Protein AF-0000000067516123 (afdb_homodimer)

Radius of gyration: 21.23 Å; Cα contacts (8 Å, |Δi|>4): 368; chains: 2; bounding box: 47×66×48 Å

Solvent-accessible surface area (backbone atoms only — not comparable to full-atom values): 16262 Å² total; per-residue (Å²): 111,65,64,47,53,37,49,39,52,27,50,53,18,46,21,36,33,50,14,21,41,48,31,42,53,52,51,41,52,55,30,56,70,65,61,41,32,65,41,29,20,54,44,28,46,47,36,48,50,45,42,60,70,44,25,47,54,19,50,52,47,28,52,53,31,50,51,52,46,38,63,69,65,67,49,66,69,77,38,66,42,54,44,49,44,49,50,53,46,50,53,36,53,57,52,46,54,61,44,53,54,44,40,50,49,49,20,51,51,22,43,49,19,48,76,69,72,46,69,80,51,69,67,51,52,53,53,46,50,53,43,51,51,52,47,52,54,38,52,53,48,51,56,51,43,51,45,31,67,61,60,65,46,50,87,69,76,65,81,66,129,111,66,64,48,53,37,49,39,52,27,52,54,18,47,20,36,32,51,15,21,40,48,30,43,53,52,50,42,51,54,30,56,70,65,62,40,32,65,42,28,20,52,46,30,48,48,37,48,50,44,42,60,71,44,26,47,52,20,50,52,47,29,53,54,30,49,50,52,46,39,63,69,66,68,49,66,68,76,39,67,43,54,44,50,44,50,51,53,46,51,52,35,54,57,53,46,54,60,44,53,55,44,40,49,48,50,20,50,53,21,43,50,19,48,76,68,71,44,70,81,51,69,67,52,50,53,51,46,50,53,42,50,52,52,46,52,53,37,53,51,48,50,55,50,44,51,46,30,67,63,61,64,46,50,88,70,75,65,79,65,129

pLDDT: mean 88.59, std 12.85, range [34.84, 97.25]

Organism: Pseudomonas syringae pv. tomato (strain ATCC BAA-871 / DC3000) (NCBI:txid223283)

Secondary structure (DSSP, 8-state):
-HHHHHHHHHHHHHIIIIIIHHHHHHHHHHHHHH--HHHHHHHHHHHHHHIIIIIHHHHHHHHHHHHHHHHHHT--TT-HHHHHHHHHHHHHHHHHHHHHHHHHHHHHHHHHHHHHT----HHHHHHHHHHHHHHHHHHHHHHHHHHHHHH---S-GGG--/-HHHHHHHHHHHHHIIIIIIHHHHHHHHHHHHHH--HHHHHHHHHHHHHHIIIIIHHHHHHHHHHHHHHHHHHT--TT-HHHHHHHHHHHHHHHHHHHHHHHHHHHHHHHHHHHHHT----HHHHHHHHHHHHHHHHHHHHHHHHHHHHHH---S-GGG--

InterPro domains:
  IPR018729 Protein of unknown function DUF2269, transmembrane [PF10027] (5-153)

Sequence (322 aa):
MLYLYLKYLHVIAAIFLFGFGMGSYLYLIAASRSGNPVVIAHVARMVVRFDTWITTPAGFVQVITGYAMVRLSGMALLTDWIISSLIIFACVGALWLPVLILQKRLERLADHAVATGTLIDDQFQSVYRLWFWLGVIGFSGMFLIVLMMVTKMTPMPFLQPMLYLYLKYLHVIAAIFLFGFGMGSYLYLIAASRSGNPVVIAHVARMVVRFDTWITTPAGFVQVITGYAMVRLSGMALLTDWIISSLIIFACVGALWLPVLILQKRLERLADHAVATGTLIDDQFQSVYRLWFWLGVIGFSGMFLIVLMMVTKMTPMPFLQP

Structure (mmCIF, N/CA/C/O backbone):
data_AF-0000000067516123-model_v1
#
loop_
_entity.id
_entity.type
_entity.pdbx_description
1 polymer 'DUF2269 domain-containing protein'
#
loop_
_atom_site.group_PDB
_atom_site.id
_atom_site.type_symbol
_atom_site.label_atom_id
_atom_site.label_alt_id
_atom_site.label_comp_id
_atom_site.label_asym_id
_atom_site.label_entity_id
_atom_site.label_seq_id
_atom_site.pdbx_PDB_ins_code
_atom_site.Cartn_x
_atom_site.Cartn_y
_atom_site.Cartn_z
_atom_site.occupancy
_atom_site.B_iso_or_equiv
_atom_site.auth_seq_id
_atom_site.auth_comp_id
_atom_site.auth_asym_id
_atom_site.auth_atom_id
_atom_site.pdbx_PDB_model_num
ATOM 1 N N . MET A 1 1 ? -11.977 26.406 1.396 1 79.88 1 MET A N 1
ATOM 2 C CA . MET A 1 1 ? -12.531 25.062 1.235 1 79.88 1 MET A CA 1
ATOM 3 C C . MET A 1 1 ? -11.758 24.281 0.183 1 79.88 1 MET A C 1
ATOM 5 O O . MET A 1 1 ? -11.438 23.109 0.388 1 79.88 1 MET A O 1
ATOM 9 N N . LEU A 1 2 ? -11.359 24.938 -0.805 1 86.5 2 LEU A N 1
ATOM 10 C CA . LEU A 1 2 ? -10.625 24.297 -1.888 1 86.5 2 LEU A CA 1
ATOM 11 C C . LEU A 1 2 ? -9.289 23.75 -1.392 1 86.5 2 LEU A C 1
ATOM 13 O O . LEU A 1 2 ? -8.883 22.641 -1.761 1 86.5 2 LEU A O 1
ATOM 17 N N . TYR A 1 3 ? -8.672 24.469 -0.582 1 89.06 3 TYR A N 1
ATOM 18 C CA . TYR A 1 3 ? -7.379 24.047 -0.037 1 89.06 3 TYR A CA 1
ATOM 19 C C . TYR A 1 3 ? -7.504 22.719 0.711 1 89.06 3 TYR A C 1
ATOM 21 O O . TYR A 1 3 ? -6.652 21.844 0.574 1 89.06 3 TYR A O 1
ATOM 29 N N . LEU A 1 4 ? -8.531 22.578 1.367 1 89.75 4 LEU A N 1
ATOM 30 C CA . LEU A 1 4 ? -8.727 21.375 2.172 1 89.75 4 LEU A CA 1
ATOM 31 C C . LEU A 1 4 ? -8.977 20.156 1.286 1 89.75 4 LEU A C 1
ATOM 33 O O . LEU A 1 4 ? -8.508 19.062 1.584 1 89.75 4 LEU A O 1
ATOM 37 N N . TYR A 1 5 ? -9.703 20.375 0.258 1 92.56 5 TYR A N 1
ATOM 38 C CA . TYR A 1 5 ? -9.953 19.281 -0.671 1 92.56 5 TYR A CA 1
ATOM 39 C C . TYR A 1 5 ? -8.68 18.891 -1.401 1 92.56 5 TYR A C 1
ATOM 41 O O . TYR A 1 5 ? -8.445 17.703 -1.659 1 92.56 5 TYR A O 1
ATOM 49 N N . LEU A 1 6 ? -7.918 19.875 -1.686 1 93.06 6 LEU A N 1
ATOM 50 C CA . LEU A 1 6 ? -6.633 19.594 -2.314 1 93.06 6 LEU A CA 1
ATOM 51 C C . LEU A 1 6 ? -5.723 18.828 -1.361 1 93.06 6 LEU A C 1
ATOM 53 O O . LEU A 1 6 ? -5.035 17.891 -1.772 1 93.06 6 LEU A O 1
ATOM 57 N N . LYS A 1 7 ? -5.77 19.266 -0.186 1 92.75 7 LYS A N 1
ATOM 58 C CA . LYS A 1 7 ? -4.973 18.578 0.827 1 92.75 7 LYS A CA 1
ATOM 59 C C . LYS A 1 7 ? -5.426 17.125 0.996 1 92.75 7 LYS A C 1
ATOM 61 O O . LYS A 1 7 ? -4.598 16.219 1.129 1 92.75 7 LYS A O 1
ATOM 66 N N . TYR A 1 8 ? -6.691 16.953 0.974 1 94.5 8 TYR A N 1
ATOM 67 C CA . TYR A 1 8 ? -7.242 15.609 1.065 1 94.5 8 TYR A CA 1
ATOM 68 C C . TYR A 1 8 ? -6.754 14.734 -0.087 1 94.5 8 TYR A C 1
ATOM 70 O O . TYR A 1 8 ? -6.25 13.633 0.132 1 94.5 8 TYR A O 1
ATOM 78 N N . LEU A 1 9 ? -6.902 15.227 -1.242 1 95.94 9 LEU A N 1
ATOM 79 C CA . LEU A 1 9 ? -6.473 14.484 -2.422 1 95.94 9 LEU A CA 1
ATOM 80 C C . LEU A 1 9 ? -4.973 14.219 -2.385 1 95.94 9 LEU A C 1
ATOM 82 O O . LEU A 1 9 ? -4.512 13.148 -2.781 1 95.94 9 LEU A O 1
ATOM 86 N N . HIS A 1 10 ? -4.219 15.203 -1.963 1 94.19 10 HIS A N 1
ATOM 87 C CA . HIS A 1 10 ? -2.771 15.07 -1.847 1 94.19 10 HIS A CA 1
ATOM 88 C C . HIS A 1 10 ? -2.393 13.945 -0.89 1 94.19 10 HIS A C 1
ATOM 90 O O . HIS A 1 10 ? -1.53 13.125 -1.203 1 94.19 10 HIS A O 1
ATOM 96 N N . VAL A 1 11 ? -3.066 13.891 0.235 1 94.62 11 VAL A N 1
ATOM 97 C CA . VAL A 1 11 ? -2.783 12.867 1.241 1 94.62 11 VAL A CA 1
ATOM 98 C C . VAL A 1 11 ? -3.166 11.492 0.707 1 94.62 11 VAL A C 1
ATOM 100 O O . VAL A 1 11 ? -2.41 10.531 0.853 1 94.62 11 VAL A O 1
ATOM 103 N N . ILE A 1 12 ? -4.281 11.359 0.096 1 96.31 12 ILE A N 1
ATOM 104 C CA . ILE A 1 12 ? -4.723 10.102 -0.492 1 96.31 12 ILE A CA 1
ATOM 105 C C . ILE A 1 12 ? -3.713 9.641 -1.543 1 96.31 12 ILE A C 1
ATOM 107 O O . ILE A 1 12 ? -3.332 8.469 -1.577 1 96.31 12 ILE A O 1
ATOM 111 N N . ALA A 1 13 ? -3.305 10.586 -2.385 1 96.06 13 ALA A N 1
ATOM 112 C CA . ALA A 1 13 ? -2.324 10.266 -3.416 1 96.06 13 ALA A CA 1
ATOM 113 C C . ALA A 1 13 ? -1.021 9.766 -2.797 1 96.06 13 ALA A C 1
ATOM 115 O O . ALA A 1 13 ? -0.402 8.828 -3.312 1 96.06 13 ALA A O 1
ATOM 116 N N . ALA A 1 14 ? -0.612 10.391 -1.727 1 94.81 14 ALA A N 1
ATOM 117 C CA . ALA A 1 14 ? 0.611 9.977 -1.045 1 94.81 14 ALA A CA 1
ATOM 118 C C . ALA A 1 14 ? 0.472 8.562 -0.476 1 94.81 14 ALA A C 1
ATOM 120 O O . ALA A 1 14 ? 1.415 7.77 -0.525 1 94.81 14 ALA A O 1
ATOM 121 N N . ILE A 1 15 ? -0.652 8.242 0.041 1 95.56 15 ILE A N 1
ATOM 122 C CA . ILE A 1 15 ? -0.939 6.934 0.625 1 95.56 15 ILE A CA 1
ATOM 123 C C . ILE A 1 15 ? -0.85 5.855 -0.454 1 95.56 15 ILE A C 1
ATOM 125 O O . ILE A 1 15 ? -0.235 4.809 -0.243 1 95.56 15 ILE A O 1
ATOM 129 N N . PHE A 1 16 ? -1.371 6.16 -1.56 1 95.62 16 PHE A N 1
ATOM 130 C CA . PHE A 1 16 ? -1.364 5.176 -2.635 1 95.62 16 PHE A CA 1
ATOM 131 C C . PHE A 1 16 ? 0.008 5.102 -3.293 1 95.62 16 PHE A C 1
ATOM 133 O O . PHE A 1 16 ? 0.48 4.016 -3.637 1 95.62 16 PHE A O 1
ATOM 140 N N . LEU A 1 17 ? 0.606 6.262 -3.432 1 94.56 17 LEU A N 1
ATOM 141 C CA . LEU A 1 17 ? 1.931 6.293 -4.043 1 94.56 17 LEU A CA 1
ATOM 142 C C . LEU A 1 17 ? 2.941 5.535 -3.189 1 94.56 17 LEU A C 1
ATOM 144 O O . LEU A 1 17 ? 3.654 4.66 -3.689 1 94.56 17 LEU A O 1
ATOM 148 N N . PHE A 1 18 ? 2.957 5.777 -1.975 1 95.44 18 PHE A N 1
ATOM 149 C CA . PHE A 1 18 ? 3.959 5.219 -1.073 1 95.44 18 PHE A CA 1
ATOM 150 C C . PHE A 1 18 ? 3.51 3.867 -0.534 1 95.44 18 PHE A C 1
ATOM 152 O O . PHE A 1 18 ? 4.18 2.854 -0.751 1 95.44 18 PHE A O 1
ATOM 159 N N . GLY A 1 19 ? 2.379 3.771 0.089 1 94.31 19 GLY A N 1
ATOM 160 C CA . GLY A 1 19 ? 1.904 2.545 0.709 1 94.31 19 GLY A CA 1
ATOM 161 C C . GLY A 1 19 ? 1.601 1.448 -0.294 1 94.31 19 GLY A C 1
ATOM 162 O O . GLY A 1 19 ? 2.086 0.323 -0.158 1 94.31 19 GLY A O 1
ATOM 163 N N . PHE A 1 20 ? 0.738 1.808 -1.204 1 95.12 20 PHE A N 1
ATOM 164 C CA . PHE A 1 20 ? 0.408 0.834 -2.238 1 95.12 20 PHE A CA 1
ATOM 165 C C . PHE A 1 20 ? 1.651 0.438 -3.025 1 95.12 20 PHE A C 1
ATOM 167 O O . PHE A 1 20 ? 1.855 -0.742 -3.32 1 95.12 20 PHE A O 1
ATOM 174 N N . GLY A 1 21 ? 2.438 1.437 -3.393 1 93.88 21 GLY A N 1
ATOM 175 C CA . GLY A 1 21 ? 3.686 1.157 -4.086 1 93.88 21 GLY A CA 1
ATOM 176 C C . GLY A 1 21 ? 4.582 0.194 -3.332 1 93.88 21 GLY A C 1
ATOM 177 O O . GLY A 1 21 ? 5.18 -0.704 -3.932 1 93.88 21 GLY A O 1
ATOM 178 N N . MET A 1 22 ? 4.695 0.356 -2.104 1 95.19 22 MET A N 1
ATOM 179 C CA . MET A 1 22 ? 5.484 -0.552 -1.274 1 95.19 22 MET A CA 1
ATOM 180 C C . MET A 1 22 ? 4.887 -1.956 -1.289 1 95.19 22 MET A C 1
ATOM 182 O O . MET A 1 22 ? 5.621 -2.947 -1.27 1 95.19 22 MET A O 1
ATOM 186 N N . GLY A 1 23 ? 3.596 -1.984 -1.257 1 95.06 23 GLY A N 1
ATOM 187 C CA . GLY A 1 23 ? 2.953 -3.279 -1.405 1 95.06 23 GLY A CA 1
ATOM 188 C C . GLY A 1 23 ? 3.369 -4.012 -2.668 1 95.06 23 GLY A C 1
ATOM 189 O O . GLY A 1 23 ? 3.748 -5.184 -2.615 1 95.06 23 GLY A O 1
ATOM 190 N N . SER A 1 24 ? 3.285 -3.33 -3.777 1 95.5 24 SER A N 1
ATOM 191 C CA . SER A 1 24 ? 3.711 -3.916 -5.047 1 95.5 24 SER A CA 1
ATOM 192 C C . SER A 1 24 ? 5.152 -4.402 -4.973 1 95.5 24 SER A C 1
ATOM 194 O O . SER A 1 24 ? 5.469 -5.5 -5.441 1 95.5 24 SER A O 1
ATOM 196 N N . TYR A 1 25 ? 5.938 -3.607 -4.391 1 96.62 25 TYR A N 1
ATOM 197 C CA . TYR A 1 25 ? 7.355 -3.91 -4.238 1 96.62 25 TYR A CA 1
ATOM 198 C C . TYR A 1 25 ? 7.555 -5.191 -3.438 1 96.62 25 TYR A C 1
ATOM 200 O O . TYR A 1 25 ? 8.266 -6.098 -3.875 1 96.62 25 TYR A O 1
ATOM 208 N N . LEU A 1 26 ? 6.898 -5.355 -2.34 1 96.19 26 LEU A N 1
ATOM 209 C CA . LEU A 1 26 ? 7.086 -6.504 -1.458 1 96.19 26 LEU A CA 1
ATOM 210 C C . LEU A 1 26 ? 6.426 -7.75 -2.037 1 96.19 26 LEU A C 1
ATOM 212 O O . LEU A 1 26 ? 6.926 -8.859 -1.856 1 96.19 26 LEU A O 1
ATOM 216 N N . TYR A 1 27 ? 5.32 -7.59 -2.717 1 97.06 27 TYR A N 1
ATOM 217 C CA . TYR A 1 27 ? 4.66 -8.734 -3.332 1 97.06 27 TYR A CA 1
ATOM 218 C C . TYR A 1 27 ? 5.527 -9.344 -4.43 1 97.06 27 TYR A C 1
ATOM 220 O O . TYR A 1 27 ? 5.598 -10.562 -4.57 1 97.06 27 TYR A O 1
ATOM 228 N N . LEU A 1 28 ? 6.145 -8.461 -5.203 1 97.19 28 LEU A N 1
ATOM 229 C CA . LEU A 1 28 ? 7.004 -8.984 -6.258 1 97.19 28 LEU A CA 1
ATOM 230 C C . LEU A 1 28 ? 8.242 -9.648 -5.668 1 97.19 28 LEU A C 1
ATOM 232 O O . LEU A 1 28 ? 8.727 -10.656 -6.191 1 97.19 28 LEU A O 1
ATOM 236 N N . ILE A 1 29 ? 8.797 -9.102 -4.605 1 97.25 29 ILE A N 1
ATOM 237 C CA . ILE A 1 29 ? 9.914 -9.734 -3.916 1 97.25 29 ILE A CA 1
ATOM 238 C C . ILE A 1 29 ? 9.508 -11.125 -3.426 1 97.25 29 ILE A C 1
ATOM 240 O O . ILE A 1 29 ? 10.219 -12.102 -3.65 1 97.25 29 ILE A O 1
ATOM 244 N N . ALA A 1 30 ? 8.375 -11.211 -2.791 1 96.19 30 ALA A N 1
ATOM 245 C CA . ALA A 1 30 ? 7.898 -12.492 -2.266 1 96.19 30 ALA A CA 1
ATOM 246 C C . ALA A 1 30 ? 7.66 -13.492 -3.391 1 96.19 30 ALA A C 1
ATOM 248 O O . ALA A 1 30 ? 7.996 -14.672 -3.26 1 96.19 30 ALA A O 1
ATOM 249 N N . ALA A 1 31 ? 7.066 -13.039 -4.418 1 96.19 31 ALA A N 1
ATOM 250 C CA . ALA A 1 31 ? 6.84 -13.914 -5.562 1 96.19 31 ALA A CA 1
ATOM 251 C C . ALA A 1 31 ? 8.156 -14.414 -6.141 1 96.19 31 ALA A C 1
ATOM 253 O O . ALA A 1 31 ? 8.289 -15.594 -6.477 1 96.19 31 ALA A O 1
ATOM 254 N N . SER A 1 32 ? 9.094 -13.508 -6.305 1 95.94 32 SER A N 1
ATOM 255 C CA . SER A 1 32 ? 10.391 -13.859 -6.871 1 95.94 32 SER A CA 1
ATOM 256 C C . SER A 1 32 ? 11.109 -14.891 -6.004 1 95.94 32 SER A C 1
ATOM 258 O O . SER A 1 32 ? 11.789 -15.773 -6.52 1 95.94 32 SER A O 1
ATOM 260 N N . ARG A 1 33 ? 10.906 -14.828 -4.754 1 94.31 33 ARG A N 1
ATOM 261 C CA . ARG A 1 33 ? 11.562 -15.742 -3.822 1 94.31 33 ARG A CA 1
ATOM 262 C C . ARG A 1 33 ? 10.938 -17.125 -3.885 1 94.31 33 ARG A C 1
ATOM 264 O O . ARG A 1 33 ? 11.547 -18.109 -3.449 1 94.31 33 ARG A O 1
ATOM 271 N N . SER A 1 34 ? 9.703 -17.219 -4.332 1 92.56 34 SER A N 1
ATOM 272 C CA . SER A 1 34 ? 9.055 -18.516 -4.484 1 92.56 34 SER A CA 1
ATOM 273 C C . SER A 1 34 ? 9.773 -19.375 -5.523 1 92.56 34 SER A C 1
ATOM 275 O O . SER A 1 34 ? 9.695 -20.609 -5.48 1 92.56 34 SER A O 1
ATOM 277 N N . GLY A 1 35 ? 10.383 -18.734 -6.5 1 92.94 35 GLY A N 1
ATOM 278 C CA . GLY A 1 35 ? 11.055 -19.453 -7.574 1 92.94 35 GLY A CA 1
ATOM 279 C C . GLY A 1 35 ? 10.102 -20.078 -8.57 1 92.94 35 GLY A C 1
ATOM 280 O O . GLY A 1 35 ? 10.531 -20.75 -9.508 1 92.94 35 GLY A O 1
ATOM 281 N N . ASN A 1 36 ? 8.844 -19.984 -8.32 1 94.62 36 ASN A N 1
ATOM 282 C CA . ASN A 1 36 ? 7.832 -20.547 -9.203 1 94.62 36 ASN A CA 1
ATOM 283 C C . ASN A 1 36 ? 7.461 -19.594 -10.328 1 94.62 36 ASN A C 1
ATOM 285 O O . ASN A 1 36 ? 6.844 -18.547 -10.078 1 94.62 36 ASN A O 1
ATOM 289 N N . PRO A 1 37 ? 7.789 -19.984 -11.586 1 95.31 37 PRO A N 1
ATOM 290 C CA . PRO A 1 37 ? 7.582 -19.062 -12.703 1 95.31 37 PRO A CA 1
ATOM 291 C C . PRO A 1 37 ? 6.117 -18.656 -12.867 1 95.31 37 PRO A C 1
ATOM 293 O O . PRO A 1 37 ? 5.828 -17.531 -13.273 1 95.31 37 PRO A O 1
ATOM 296 N N . VAL A 1 38 ? 5.211 -19.562 -12.602 1 94.94 38 VAL A N 1
ATOM 297 C CA . VAL A 1 38 ? 3.789 -19.25 -12.75 1 94.94 38 VAL A CA 1
ATOM 298 C C . VAL A 1 38 ? 3.387 -18.156 -11.766 1 94.94 38 VAL A C 1
ATOM 300 O O . VAL A 1 38 ? 2.701 -17.203 -12.133 1 94.94 38 VAL A O 1
ATOM 303 N N . VAL A 1 39 ? 3.848 -18.281 -10.594 1 95.69 39 VAL A N 1
ATOM 304 C CA . VAL A 1 39 ? 3.561 -17.297 -9.547 1 95.69 39 VAL A CA 1
ATOM 305 C C . VAL A 1 39 ? 4.219 -15.961 -9.898 1 95.69 39 VAL A C 1
ATOM 307 O O . VAL A 1 39 ? 3.576 -14.906 -9.828 1 95.69 39 VAL A O 1
ATOM 310 N N . ILE A 1 40 ? 5.457 -16.016 -10.273 1 96.88 40 ILE A N 1
ATOM 311 C CA . ILE A 1 40 ? 6.219 -14.805 -10.57 1 96.88 40 ILE A CA 1
ATOM 312 C C . ILE A 1 40 ? 5.582 -14.07 -11.742 1 96.88 40 ILE A C 1
ATOM 314 O O . ILE A 1 40 ? 5.398 -12.852 -11.695 1 96.88 40 ILE A O 1
ATOM 318 N N . ALA A 1 41 ? 5.195 -14.766 -12.758 1 96.56 41 ALA A N 1
ATOM 319 C CA . ALA A 1 41 ? 4.613 -14.156 -13.953 1 96.56 41 ALA A CA 1
ATOM 320 C C . ALA A 1 41 ? 3.309 -13.438 -13.617 1 96.56 41 ALA A C 1
ATOM 322 O O . ALA A 1 41 ? 3.098 -12.297 -14.039 1 96.56 41 ALA A O 1
ATOM 323 N N . HIS A 1 42 ? 2.482 -14.109 -12.891 1 96.44 42 HIS A N 1
ATOM 324 C CA . HIS A 1 42 ? 1.199 -13.508 -12.539 1 96.44 42 HIS A CA 1
ATOM 325 C C . HIS A 1 42 ? 1.387 -12.273 -11.656 1 96.44 42 HIS A C 1
ATOM 327 O O . HIS A 1 42 ? 0.8 -11.227 -11.922 1 96.44 42 HIS A O 1
ATOM 333 N N . VAL A 1 43 ? 2.195 -12.398 -10.656 1 96.75 43 VAL A N 1
ATOM 334 C CA . VAL A 1 43 ? 2.385 -11.297 -9.719 1 96.75 43 VAL A CA 1
ATOM 335 C C . VAL A 1 43 ? 3.078 -10.133 -10.414 1 96.75 43 VAL A C 1
ATOM 337 O O . VAL A 1 43 ? 2.725 -8.969 -10.203 1 96.75 43 VAL A O 1
ATOM 340 N N . ALA A 1 44 ? 4.074 -10.43 -11.195 1 97.19 44 ALA A N 1
ATOM 341 C CA . ALA A 1 44 ? 4.75 -9.383 -11.953 1 97.19 44 ALA A CA 1
ATOM 342 C C . ALA A 1 44 ? 3.77 -8.633 -12.852 1 97.19 44 ALA A C 1
ATOM 344 O O . ALA A 1 44 ? 3.826 -7.41 -12.961 1 97.19 44 ALA A O 1
ATOM 345 N N . ARG A 1 45 ? 2.926 -9.352 -13.484 1 97.12 45 ARG A N 1
ATOM 346 C CA . ARG A 1 45 ? 1.905 -8.734 -14.328 1 97.12 45 ARG A CA 1
ATOM 347 C C . ARG A 1 45 ? 1.011 -7.805 -13.516 1 97.12 45 ARG A C 1
ATOM 349 O O . ARG A 1 45 ? 0.681 -6.703 -13.961 1 97.12 45 ARG A O 1
ATOM 356 N N . MET A 1 46 ? 0.63 -8.219 -12.367 1 96.25 46 MET A N 1
ATOM 357 C CA . MET A 1 46 ? -0.201 -7.398 -11.492 1 96.25 46 MET A CA 1
ATOM 358 C C . MET A 1 46 ? 0.55 -6.148 -11.047 1 96.25 46 MET A C 1
ATOM 360 O O . MET A 1 46 ? -0.015 -5.055 -11.023 1 96.25 46 MET A O 1
ATOM 364 N N . VAL A 1 47 ? 1.771 -6.352 -10.695 1 96.88 47 VAL A N 1
ATOM 365 C CA . VAL A 1 47 ? 2.592 -5.234 -10.242 1 96.88 47 VAL A CA 1
ATOM 366 C C . VAL A 1 47 ? 2.691 -4.184 -11.344 1 96.88 47 VAL A C 1
ATOM 368 O O . VAL A 1 47 ? 2.52 -2.988 -11.094 1 96.88 47 VAL A O 1
ATOM 371 N N . VAL A 1 48 ? 2.959 -4.602 -12.555 1 96.56 48 VAL A N 1
ATOM 372 C CA . VAL A 1 48 ? 3.066 -3.689 -13.688 1 96.56 48 VAL A CA 1
ATOM 373 C C . VAL A 1 48 ? 1.738 -2.967 -13.898 1 96.56 48 VAL A C 1
ATOM 375 O O . VAL A 1 48 ? 1.71 -1.746 -14.078 1 96.56 48 VAL A O 1
ATOM 378 N N . ARG A 1 49 ? 0.689 -3.689 -13.805 1 96.19 49 ARG A N 1
ATOM 379 C CA . ARG A 1 49 ? -0.637 -3.115 -14.016 1 96.19 49 ARG A CA 1
ATOM 380 C C . ARG A 1 49 ? -0.977 -2.113 -12.914 1 96.19 49 ARG A C 1
ATOM 382 O O . ARG A 1 49 ? -1.407 -0.993 -13.203 1 96.19 49 ARG A O 1
ATOM 389 N N . PHE A 1 50 ? -0.783 -2.506 -11.719 1 95.56 50 PHE A N 1
ATOM 390 C CA . PHE A 1 50 ? -1.146 -1.659 -10.586 1 95.56 50 PHE A CA 1
ATOM 391 C C . PHE A 1 50 ? -0.24 -0.437 -10.516 1 95.56 50 PHE A C 1
ATOM 393 O O . PHE A 1 50 ? -0.701 0.667 -10.219 1 95.56 50 PHE A O 1
ATOM 400 N N . ASP A 1 51 ? 1.001 -0.629 -10.766 1 94.81 51 ASP A N 1
ATOM 401 C CA . ASP A 1 51 ? 1.918 0.506 -10.734 1 94.81 51 ASP A CA 1
ATOM 402 C C . ASP A 1 51 ? 1.614 1.491 -11.859 1 94.81 51 ASP A C 1
ATOM 404 O O . ASP A 1 51 ? 1.749 2.705 -11.68 1 94.81 51 ASP A O 1
ATOM 408 N N . THR A 1 52 ? 1.221 1.02 -13 1 93.56 52 THR A N 1
ATOM 409 C CA . THR A 1 52 ? 0.919 1.872 -14.141 1 93.56 52 THR A CA 1
ATOM 410 C C . THR A 1 52 ? -0.391 2.625 -13.93 1 93.56 52 THR A C 1
ATOM 412 O O . THR A 1 52 ? -0.486 3.816 -14.227 1 93.56 52 THR A O 1
ATOM 415 N N . TRP A 1 53 ? -1.384 1.932 -13.289 1 94.75 53 TRP A N 1
ATOM 416 C CA . TRP A 1 53 ? -2.73 2.496 -13.289 1 94.75 53 TRP A CA 1
ATOM 417 C C . TRP A 1 53 ? -3.084 3.059 -11.922 1 94.75 53 TRP A C 1
ATOM 419 O O . TRP A 1 53 ? -4.082 3.768 -11.773 1 94.75 53 TRP A O 1
ATOM 429 N N . ILE A 1 54 ? -2.303 2.824 -10.953 1 94.38 54 ILE A N 1
ATOM 430 C CA . ILE A 1 54 ? -2.607 3.332 -9.617 1 94.38 54 ILE A CA 1
ATOM 431 C C . ILE A 1 54 ? -1.455 4.199 -9.117 1 94.38 54 ILE A C 1
ATOM 433 O O . ILE A 1 54 ? -1.621 5.402 -8.906 1 94.38 54 ILE A O 1
ATOM 437 N N . THR A 1 55 ? -0.279 3.658 -9.039 1 93.44 55 THR A N 1
ATOM 438 C CA . THR A 1 55 ? 0.866 4.367 -8.477 1 93.44 55 THR A CA 1
ATOM 439 C C . THR A 1 55 ? 1.265 5.539 -9.367 1 93.44 55 THR A C 1
ATOM 441 O O . THR A 1 55 ? 1.521 6.641 -8.883 1 93.44 55 THR A O 1
ATOM 444 N N . THR A 1 56 ? 1.336 5.309 -10.688 1 92.69 56 THR A N 1
ATOM 445 C CA . THR A 1 56 ? 1.743 6.363 -11.609 1 92.69 56 THR A CA 1
ATOM 446 C C . THR A 1 56 ? 0.774 7.539 -11.555 1 92.69 56 THR A C 1
ATOM 448 O O . THR A 1 56 ? 1.185 8.68 -11.312 1 92.69 56 THR A O 1
ATOM 451 N N . PRO A 1 57 ? -0.542 7.309 -11.719 1 94.75 57 PRO A N 1
ATOM 452 C CA . PRO A 1 57 ? -1.472 8.438 -11.594 1 94.75 57 PRO A CA 1
ATOM 453 C C . PRO A 1 57 ? -1.405 9.102 -10.219 1 94.75 57 PRO A C 1
ATOM 455 O O . PRO A 1 57 ? -1.571 10.32 -10.117 1 94.75 57 PRO A O 1
ATOM 458 N N . ALA A 1 58 ? -1.206 8.344 -9.18 1 94.5 58 ALA A N 1
ATOM 459 C CA . ALA A 1 58 ? -1.062 8.922 -7.848 1 94.5 58 ALA A CA 1
ATOM 460 C C . ALA A 1 58 ? 0.116 9.891 -7.789 1 94.5 58 ALA A C 1
ATOM 462 O O . ALA A 1 58 ? 0.053 10.914 -7.105 1 94.5 58 ALA A O 1
ATOM 463 N N . GLY A 1 59 ? 1.189 9.547 -8.453 1 93 59 GLY A N 1
ATOM 464 C CA . GLY A 1 59 ? 2.332 10.445 -8.531 1 93 59 GLY A CA 1
ATOM 465 C C . GLY A 1 59 ? 2.002 11.773 -9.172 1 93 59 GLY A C 1
ATOM 466 O O . GLY A 1 59 ? 2.422 12.828 -8.688 1 93 59 GLY A O 1
ATOM 467 N N . PHE A 1 60 ? 1.238 11.75 -10.227 1 93 60 PHE A N 1
ATOM 468 C CA . PHE A 1 60 ? 0.837 12.969 -10.914 1 93 60 PHE A CA 1
ATOM 469 C C . PHE A 1 60 ? -0.098 13.797 -10.039 1 93 60 PHE A C 1
ATOM 471 O O . PHE A 1 60 ? 0.043 15.023 -9.953 1 93 60 PHE A O 1
ATOM 478 N N . VAL A 1 61 ? -1.05 13.125 -9.422 1 94.88 61 VAL A N 1
ATOM 479 C CA . VAL A 1 61 ? -1.97 13.812 -8.523 1 94.88 61 VAL A CA 1
ATOM 480 C C . VAL A 1 61 ? -1.188 14.477 -7.391 1 94.88 61 VAL A C 1
ATOM 482 O O . VAL A 1 61 ? -1.496 15.602 -6.992 1 94.88 61 VAL A O 1
ATOM 485 N N . GLN A 1 62 ? -0.191 13.836 -6.941 1 92.69 62 GLN A N 1
ATOM 486 C CA . GLN A 1 62 ? 0.656 14.367 -5.879 1 92.69 62 GLN A CA 1
ATOM 487 C C . GLN A 1 62 ? 1.301 15.68 -6.293 1 92.69 62 GLN A C 1
ATOM 489 O O . GLN A 1 62 ? 1.271 16.656 -5.539 1 92.69 62 GLN A O 1
ATOM 494 N N . VAL A 1 63 ? 1.858 15.695 -7.426 1 88.25 63 VAL A N 1
ATOM 495 C CA . VAL A 1 63 ? 2.578 16.875 -7.906 1 88.25 63 VAL A CA 1
ATOM 496 C C . VAL A 1 63 ? 1.594 18.016 -8.164 1 88.25 63 VAL A C 1
ATOM 498 O O . VAL A 1 63 ? 1.83 19.141 -7.75 1 88.25 63 VAL A O 1
ATOM 501 N N . ILE A 1 64 ? 0.503 17.672 -8.797 1 92.25 64 ILE A N 1
ATOM 502 C CA . ILE A 1 64 ? -0.484 18.672 -9.18 1 92.25 64 ILE A CA 1
ATOM 503 C C . ILE A 1 64 ? -1.097 19.297 -7.926 1 92.25 64 ILE A C 1
ATOM 505 O O . ILE A 1 64 ? -1.172 20.516 -7.809 1 92.25 64 ILE A O 1
ATOM 509 N N . THR A 1 65 ? -1.477 18.484 -6.984 1 92.38 65 THR A N 1
ATOM 510 C CA . THR A 1 65 ? -2.104 19 -5.773 1 92.38 65 THR A CA 1
ATOM 511 C C . THR A 1 65 ? -1.087 19.75 -4.914 1 92.38 65 THR A C 1
ATOM 513 O O . THR A 1 65 ? -1.41 20.766 -4.316 1 92.38 65 THR A O 1
ATOM 516 N N . GLY A 1 66 ? 0.097 19.234 -4.812 1 86.56 66 GLY A N 1
ATOM 517 C CA . GLY A 1 66 ? 1.142 19.953 -4.094 1 86.56 66 GLY A CA 1
ATOM 518 C C . GLY A 1 66 ? 1.403 21.344 -4.648 1 86.56 66 GLY A C 1
ATOM 519 O O . GLY A 1 66 ? 1.48 22.312 -3.891 1 86.56 66 GLY A O 1
ATOM 520 N N . TYR A 1 67 ? 1.512 21.406 -5.918 1 85.56 67 TYR A N 1
ATOM 521 C CA . TYR A 1 67 ? 1.736 22.688 -6.578 1 85.56 67 TYR A CA 1
ATOM 522 C C . TYR A 1 67 ? 0.563 23.625 -6.348 1 85.56 67 TYR A C 1
ATOM 524 O O . TYR A 1 67 ? 0.758 24.812 -6.043 1 85.56 67 TYR A O 1
ATOM 532 N N . ALA A 1 68 ? -0.608 23.141 -6.586 1 89.38 68 ALA A N 1
ATOM 533 C CA . ALA A 1 68 ? -1.812 23.953 -6.406 1 89.38 68 ALA A CA 1
ATOM 534 C C . ALA A 1 68 ? -1.904 24.484 -4.977 1 89.38 68 ALA A C 1
ATOM 536 O O . ALA A 1 68 ? -2.289 25.641 -4.758 1 89.38 68 ALA A O 1
ATOM 537 N N . MET A 1 69 ? -1.555 23.688 -4.051 1 88.31 69 MET A N 1
ATOM 538 C CA . MET A 1 69 ? -1.619 24.094 -2.648 1 88.31 69 MET A CA 1
ATOM 539 C C . MET A 1 69 ? -0.609 25.203 -2.354 1 88.31 69 MET A C 1
ATOM 541 O O . MET A 1 69 ? -0.902 26.125 -1.601 1 88.31 69 MET A O 1
AT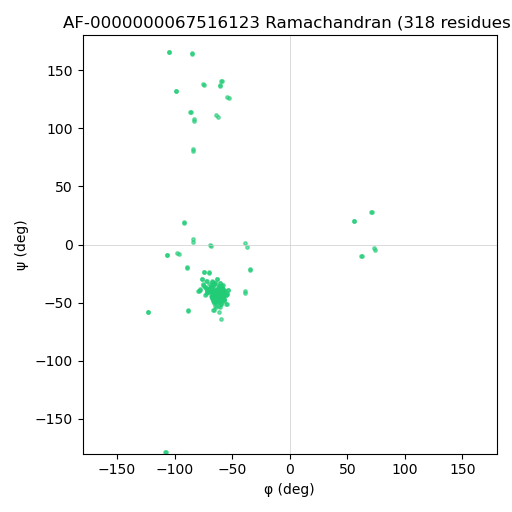OM 545 N N . VAL A 1 70 ? 0.548 25.109 -2.891 1 81.94 70 VAL A N 1
ATOM 546 C CA . VAL A 1 70 ? 1.578 26.125 -2.691 1 81.94 70 VAL A CA 1
ATOM 547 C C . VAL A 1 70 ? 1.124 27.438 -3.299 1 81.94 70 VAL A C 1
ATOM 549 O O . VAL A 1 70 ? 1.312 28.5 -2.699 1 81.94 70 VAL A O 1
ATOM 552 N N . ARG A 1 71 ? 0.529 27.391 -4.391 1 83.12 71 ARG A N 1
ATOM 553 C CA . ARG A 1 71 ? 0.048 28.594 -5.062 1 83.12 71 ARG A CA 1
ATOM 554 C C . ARG A 1 71 ? -1.085 29.25 -4.277 1 83.12 71 ARG A C 1
ATOM 556 O O . ARG A 1 71 ? -1.162 30.484 -4.191 1 83.12 71 ARG A O 1
ATOM 563 N N . LEU A 1 72 ? -1.916 28.469 -3.777 1 84.88 72 LEU A N 1
ATOM 564 C CA . LEU A 1 72 ? -3.07 28.969 -3.035 1 84.88 72 LEU A CA 1
ATOM 565 C C . LEU A 1 72 ? -2.645 29.531 -1.684 1 84.88 72 LEU A C 1
ATOM 567 O O . LEU A 1 72 ? -3.287 30.453 -1.158 1 84.88 72 LEU A O 1
ATOM 571 N N . SER A 1 73 ? -1.77 28.906 -1.02 1 77.5 73 SER A N 1
ATOM 572 C CA . SER A 1 73 ? -1.338 29.344 0.307 1 77.5 73 SER A CA 1
ATOM 573 C C . SER A 1 73 ? -0.55 30.641 0.234 1 77.5 73 SER A C 1
ATOM 575 O O . SER A 1 73 ? -0.326 31.297 1.256 1 77.5 73 SER A O 1
ATOM 577 N N . GLY A 1 74 ? -0.33 31.219 -0.913 1 68.88 74 GLY A N 1
ATOM 578 C CA . GLY A 1 74 ? 0.422 32.469 -1.047 1 68.88 74 GLY A CA 1
ATOM 579 C C . GLY A 1 74 ? 1.858 32.344 -0.572 1 68.88 74 GLY A C 1
ATOM 580 O O . GLY A 1 74 ? 2.555 33.344 -0.421 1 68.88 74 GLY A O 1
ATOM 581 N N . MET A 1 75 ? 2.045 31.172 0.056 1 62.38 75 MET A N 1
ATOM 582 C CA . MET A 1 75 ? 3.414 30.969 0.519 1 62.38 75 MET A CA 1
ATOM 583 C C . MET A 1 75 ? 4.395 31 -0.649 1 62.38 75 MET A C 1
ATOM 585 O O . MET A 1 75 ? 4.02 30.719 -1.787 1 62.38 75 MET A O 1
ATOM 589 N N . ALA A 1 76 ? 5.547 31.625 -0.389 1 60.06 76 ALA A N 1
ATOM 590 C CA . ALA A 1 76 ? 6.562 31.656 -1.439 1 60.06 76 ALA A CA 1
ATOM 591 C C . ALA A 1 76 ? 7.039 30.25 -1.79 1 60.06 76 ALA A C 1
ATOM 593 O O . ALA A 1 76 ? 7.289 29.438 -0.901 1 60.06 76 ALA A O 1
ATOM 594 N N . LEU A 1 77 ? 6.75 29.688 -2.918 1 60.59 77 LEU A N 1
ATOM 595 C CA . LEU A 1 77 ? 7.273 28.438 -3.438 1 60.59 77 LEU A CA 1
ATOM 596 C C . LEU A 1 77 ? 8.727 28.234 -3.018 1 60.59 77 LEU A C 1
ATOM 598 O O . LEU A 1 77 ? 9.195 27.109 -2.893 1 60.59 77 LEU A O 1
ATOM 602 N N . LEU A 1 78 ? 9.281 29.391 -2.703 1 61.09 78 LEU A N 1
ATOM 603 C CA . LEU A 1 78 ? 10.727 29.391 -2.523 1 61.09 78 LEU A CA 1
ATOM 604 C C . LEU A 1 78 ? 11.094 29.141 -1.066 1 61.09 78 LEU A C 1
ATOM 606 O O . LEU A 1 78 ? 12.203 29.469 -0.636 1 61.09 78 LEU A O 1
ATOM 610 N N . THR A 1 79 ? 10.18 28.609 -0.365 1 67.06 79 THR A N 1
ATOM 611 C CA . THR A 1 79 ? 10.648 28.234 0.962 1 67.06 79 THR A CA 1
ATOM 612 C C . THR A 1 79 ? 11.523 26.984 0.89 1 67.06 79 THR A C 1
ATOM 614 O O . THR A 1 79 ? 11.25 26.062 0.111 1 67.06 79 THR A O 1
ATOM 617 N N . ASP A 1 80 ? 12.555 26.953 1.567 1 72.88 80 ASP A N 1
ATOM 618 C CA . ASP A 1 80 ? 13.625 25.969 1.477 1 72.88 80 ASP A CA 1
ATOM 619 C C . ASP A 1 80 ? 13.078 24.547 1.605 1 72.88 80 ASP A C 1
ATOM 621 O O . ASP A 1 80 ? 13.445 23.672 0.836 1 72.88 80 ASP A O 1
ATOM 625 N N . TRP A 1 81 ? 12.102 24.359 2.482 1 71.75 81 TRP A N 1
ATOM 626 C CA . TRP A 1 81 ? 11.656 22.984 2.705 1 71.75 81 TRP A CA 1
ATOM 627 C C . TRP A 1 81 ? 10.781 22.516 1.553 1 71.75 81 TRP A C 1
ATOM 629 O O . TRP A 1 81 ? 10.789 21.328 1.212 1 71.75 81 TRP A O 1
ATOM 639 N N . ILE A 1 82 ? 10.07 23.422 0.908 1 73.75 82 ILE A N 1
ATOM 640 C CA . ILE A 1 82 ? 9.203 23.047 -0.202 1 73.75 82 ILE A CA 1
ATOM 641 C C . ILE A 1 82 ? 10.039 22.703 -1.43 1 73.75 82 ILE A C 1
ATOM 643 O O . ILE A 1 82 ? 9.82 21.672 -2.074 1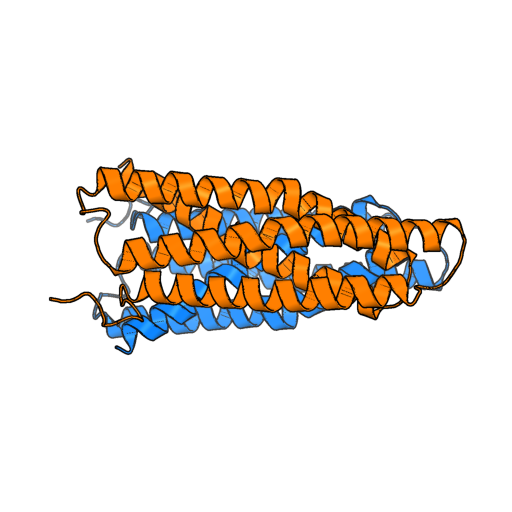 73.75 82 ILE A O 1
ATOM 647 N N . ILE A 1 83 ? 11.008 23.531 -1.614 1 76.94 83 ILE A N 1
ATOM 648 C CA . ILE A 1 83 ? 11.867 23.312 -2.768 1 76.94 83 ILE A CA 1
ATOM 649 C C . ILE A 1 83 ? 12.633 22 -2.59 1 76.94 83 ILE A C 1
ATOM 651 O O . ILE A 1 83 ? 12.766 21.219 -3.535 1 76.94 83 ILE A O 1
ATOM 655 N N . SER A 1 84 ? 13.086 21.812 -1.417 1 80 84 SER A N 1
ATOM 656 C CA . SER A 1 84 ? 13.805 20.562 -1.158 1 80 84 SER A CA 1
ATOM 657 C C . SER A 1 84 ? 12.906 19.359 -1.353 1 80 84 SER A C 1
ATOM 659 O O . SER A 1 84 ? 13.32 18.359 -1.941 1 80 84 SER A O 1
ATOM 661 N N . SER A 1 85 ? 11.68 19.469 -0.891 1 79.19 85 SER A N 1
ATOM 662 C CA . SER A 1 85 ? 10.75 18.359 -1.042 1 79.19 85 SER A CA 1
ATOM 663 C C . SER A 1 85 ? 10.422 18.109 -2.51 1 79.19 85 SER A C 1
ATOM 665 O O . SER A 1 85 ? 10.289 16.969 -2.938 1 79.19 85 SER A O 1
ATOM 667 N N . LEU A 1 86 ? 10.383 19.156 -3.236 1 80.81 86 LEU A N 1
ATOM 668 C CA . LEU A 1 86 ? 10.07 19.031 -4.656 1 80.81 86 LEU A CA 1
ATOM 669 C C . LEU A 1 86 ? 11.234 18.391 -5.418 1 80.81 86 LEU A C 1
ATOM 671 O O . LEU A 1 86 ? 11.023 17.578 -6.32 1 80.81 86 LEU A O 1
ATOM 675 N N . ILE A 1 87 ? 12.359 18.766 -5.035 1 85 87 ILE A N 1
ATOM 676 C CA . ILE A 1 87 ? 13.547 18.203 -5.676 1 85 87 ILE A CA 1
ATOM 677 C C . ILE A 1 87 ? 13.648 16.719 -5.387 1 85 87 ILE A C 1
ATOM 679 O O . ILE A 1 87 ? 13.867 15.914 -6.297 1 85 87 ILE A O 1
ATOM 683 N N . ILE A 1 88 ? 13.516 16.375 -4.141 1 86.94 88 ILE A N 1
ATOM 684 C CA . ILE A 1 88 ? 13.578 14.961 -3.773 1 86.94 88 ILE A CA 1
ATOM 685 C C . ILE A 1 88 ? 12.469 14.195 -4.48 1 86.94 88 ILE A C 1
ATOM 687 O O . ILE A 1 88 ? 12.688 13.094 -4.992 1 86.94 88 ILE A O 1
ATOM 691 N N . PHE A 1 89 ? 11.359 14.781 -4.551 1 88.88 89 PHE A N 1
ATOM 692 C CA . PHE A 1 89 ? 10.234 14.141 -5.215 1 88.88 89 PHE A CA 1
ATOM 693 C C . PHE A 1 89 ? 10.539 13.906 -6.691 1 88.88 89 PHE A C 1
ATOM 695 O O . PHE A 1 89 ? 10.242 12.836 -7.23 1 88.88 89 PHE A O 1
ATOM 702 N N . ALA A 1 90 ? 11.047 14.867 -7.293 1 87.81 90 ALA A N 1
ATOM 703 C CA . ALA A 1 90 ? 11.398 14.742 -8.711 1 87.81 90 ALA A CA 1
ATOM 704 C C . ALA A 1 90 ? 12.422 13.633 -8.93 1 87.81 90 ALA A C 1
ATOM 706 O O . ALA A 1 90 ? 12.32 12.867 -9.891 1 87.81 90 ALA A O 1
ATOM 707 N N . CYS A 1 91 ? 13.344 13.523 -8.094 1 90.12 91 CYS A N 1
ATOM 708 C CA . CYS A 1 91 ? 14.367 12.492 -8.18 1 90.12 91 CYS A CA 1
ATOM 709 C C . CYS A 1 91 ? 13.758 11.102 -8.008 1 90.12 91 CYS A C 1
ATOM 711 O O . CYS A 1 91 ? 14.023 10.203 -8.797 1 90.12 91 CYS A O 1
ATOM 713 N N . VAL A 1 92 ? 12.953 10.984 -7.012 1 88.5 92 VAL A N 1
ATOM 714 C CA . VAL A 1 92 ? 12.289 9.711 -6.746 1 88.5 92 VAL A CA 1
ATOM 715 C C . VAL A 1 92 ? 11.359 9.359 -7.902 1 88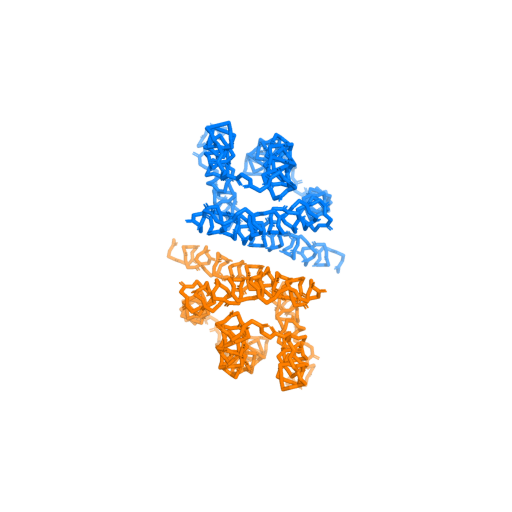.5 92 VAL A C 1
ATOM 717 O O . VAL A 1 92 ? 11.305 8.211 -8.344 1 88.5 92 VAL A O 1
ATOM 720 N N . GLY A 1 93 ? 10.664 10.312 -8.383 1 86.88 93 GLY A N 1
ATOM 721 C CA . GLY A 1 93 ? 9.805 10.117 -9.539 1 86.88 93 GLY A CA 1
ATOM 722 C C . GLY A 1 93 ? 10.562 9.672 -10.781 1 86.88 93 GLY A C 1
ATOM 723 O O . GLY A 1 93 ? 10.102 8.797 -11.516 1 86.88 93 GLY A O 1
ATOM 724 N N . ALA A 1 94 ? 11.672 10.266 -10.969 1 89.38 94 ALA A N 1
ATOM 725 C CA . ALA A 1 94 ? 12.5 9.906 -12.109 1 89.38 94 ALA A CA 1
ATOM 726 C C . ALA A 1 94 ? 12.992 8.461 -11.992 1 89.38 94 ALA A C 1
ATOM 728 O O . ALA A 1 94 ? 13.156 7.773 -13 1 89.38 94 ALA A O 1
ATOM 729 N N . LEU A 1 95 ? 13.219 8.023 -10.797 1 89.62 95 LEU A N 1
ATOM 730 C CA . LEU A 1 95 ? 13.664 6.656 -10.555 1 89.62 95 LEU A CA 1
ATOM 731 C C . LEU A 1 95 ? 12.539 5.66 -10.836 1 89.62 95 LEU A C 1
ATOM 733 O O . LEU A 1 95 ? 12.797 4.488 -11.109 1 89.62 95 LEU A O 1
ATOM 737 N N . TRP A 1 96 ? 11.383 6.105 -10.758 1 87.94 96 TRP A N 1
ATOM 738 C CA . TRP A 1 96 ? 10.227 5.242 -10.93 1 87.94 96 TRP A CA 1
ATOM 739 C C . TRP A 1 96 ? 10.133 4.73 -12.367 1 87.94 96 TRP A C 1
ATOM 741 O O . TRP A 1 96 ? 9.711 3.598 -12.602 1 87.94 96 TRP A O 1
ATOM 751 N N . LEU A 1 97 ? 10.57 5.516 -13.367 1 88.5 97 LEU A N 1
ATOM 752 C CA . LEU A 1 97 ? 10.461 5.121 -14.766 1 88.5 97 LEU A CA 1
ATOM 753 C C . LEU A 1 97 ? 11.305 3.885 -15.055 1 88.5 97 LEU A C 1
ATOM 755 O O . LEU A 1 97 ? 10.797 2.887 -15.57 1 88.5 97 LEU A O 1
ATOM 759 N N . PRO A 1 98 ? 12.547 3.955 -14.719 1 93.06 98 PRO A N 1
ATOM 760 C CA . PRO A 1 98 ? 13.328 2.729 -14.906 1 93.06 98 PRO A CA 1
ATOM 761 C C . PRO A 1 98 ? 12.758 1.541 -14.141 1 93.06 98 PRO A C 1
ATOM 763 O O . PRO A 1 98 ? 12.836 0.402 -14.609 1 93.06 98 PRO A O 1
ATOM 766 N N . VAL A 1 99 ? 12.227 1.728 -13.039 1 93.88 99 VAL A N 1
ATOM 767 C CA . VAL A 1 99 ? 11.641 0.662 -12.227 1 93.88 99 VAL A CA 1
ATOM 768 C C . VAL A 1 99 ? 10.477 0.024 -12.984 1 93.88 99 VAL A C 1
ATOM 770 O O . VAL A 1 99 ? 10.336 -1.201 -13.008 1 93.88 99 VAL A O 1
ATOM 773 N N . LEU A 1 100 ? 9.688 0.796 -13.617 1 93.81 100 LEU A N 1
ATOM 774 C CA . LEU A 1 100 ? 8.562 0.282 -14.391 1 93.81 100 LEU A CA 1
ATOM 775 C C . LEU A 1 100 ? 9.047 -0.554 -15.57 1 93.81 100 LEU A C 1
ATOM 777 O O . LEU A 1 100 ? 8.484 -1.607 -15.867 1 93.81 100 LEU A O 1
ATOM 781 N N . ILE A 1 101 ? 10.07 -0.04 -16.234 1 94.75 101 ILE A N 1
ATOM 782 C CA . ILE A 1 101 ? 10.625 -0.755 -17.375 1 94.75 101 ILE A CA 1
ATOM 783 C C . ILE A 1 101 ? 11.188 -2.1 -16.922 1 94.75 101 ILE A 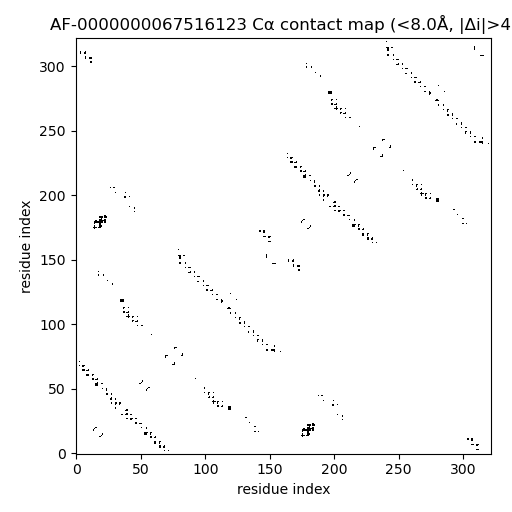C 1
ATOM 785 O O . ILE A 1 101 ? 10.969 -3.125 -17.578 1 94.75 101 ILE A O 1
ATOM 789 N N . LEU A 1 102 ? 11.883 -2.102 -15.852 1 96.06 102 LEU A N 1
ATOM 790 C CA . LEU A 1 102 ? 12.461 -3.326 -15.312 1 96.06 102 LEU A CA 1
ATOM 791 C C . LEU A 1 102 ? 11.375 -4.305 -14.891 1 96.06 102 LEU A C 1
ATOM 793 O O . LEU A 1 102 ? 11.516 -5.516 -15.07 1 96.06 102 LEU A O 1
ATOM 797 N N . GLN A 1 103 ? 10.32 -3.803 -14.32 1 96.06 103 GLN A N 1
ATOM 798 C CA . GLN A 1 103 ? 9.195 -4.66 -13.945 1 96.06 103 GLN A CA 1
ATOM 799 C C . GLN A 1 103 ? 8.617 -5.367 -15.164 1 96.06 103 GLN A C 1
ATOM 801 O O . GLN A 1 103 ? 8.281 -6.551 -15.102 1 96.06 103 GLN A O 1
ATOM 806 N N . LYS A 1 104 ? 8.469 -4.648 -16.219 1 96.56 104 LYS A N 1
ATOM 807 C CA . LYS A 1 104 ? 7.941 -5.23 -17.453 1 96.56 104 LYS A CA 1
ATOM 808 C C . LYS A 1 104 ? 8.883 -6.309 -18 1 96.56 104 LYS A C 1
ATOM 810 O O . LYS A 1 104 ? 8.422 -7.332 -18.516 1 96.56 104 LYS A O 1
ATOM 815 N N . ARG A 1 105 ? 10.094 -5.973 -17.875 1 96.75 105 ARG A N 1
ATOM 816 C CA . ARG A 1 105 ? 11.078 -6.957 -18.297 1 96.75 105 ARG A CA 1
ATOM 817 C C . ARG A 1 105 ? 11 -8.219 -17.438 1 96.75 105 ARG A C 1
ATOM 819 O O . ARG A 1 105 ? 11.062 -9.336 -17.969 1 96.75 105 ARG A O 1
ATOM 826 N N . LEU A 1 106 ? 10.891 -8.078 -16.172 1 97 106 LEU A N 1
ATOM 827 C CA . LEU A 1 106 ? 10.742 -9.219 -15.266 1 97 106 LEU A CA 1
ATOM 828 C C . LEU A 1 106 ? 9.508 -10.039 -15.625 1 97 106 LEU A C 1
ATOM 830 O O . LEU A 1 106 ? 9.555 -11.266 -15.617 1 97 106 LEU A O 1
ATOM 834 N N . GLU A 1 107 ? 8.461 -9.312 -15.867 1 96.69 107 GLU A N 1
ATOM 835 C CA . GLU A 1 107 ? 7.223 -9.961 -16.281 1 96.69 107 GLU A CA 1
ATOM 836 C C . GLU A 1 107 ? 7.445 -10.805 -17.547 1 96.69 107 GLU A C 1
ATOM 838 O O . GLU A 1 107 ? 7.035 -11.969 -17.594 1 96.69 107 GLU A O 1
ATOM 843 N N . ARG A 1 108 ? 8.078 -10.234 -18.516 1 96.56 108 ARG A N 1
ATOM 844 C CA . ARG A 1 108 ? 8.32 -10.922 -19.781 1 96.56 108 ARG A CA 1
ATOM 845 C C . ARG A 1 108 ? 9.203 -12.148 -19.578 1 96.56 108 ARG A C 1
ATOM 847 O O . ARG A 1 108 ? 8.961 -13.203 -20.172 1 96.56 108 ARG A O 1
ATOM 854 N N . LEU A 1 109 ? 10.203 -12.031 -18.828 1 96.06 109 LEU A N 1
ATOM 855 C CA . LEU A 1 109 ? 11.117 -13.141 -18.547 1 96.06 109 LEU A CA 1
ATOM 856 C C . LEU A 1 109 ? 10.398 -14.273 -17.828 1 96.06 109 LEU A C 1
ATOM 858 O O . LEU A 1 109 ? 10.609 -15.445 -18.141 1 96.06 109 LEU A O 1
ATOM 862 N N . ALA A 1 110 ? 9.594 -13.945 -16.906 1 96.12 110 ALA A N 1
ATOM 863 C CA . ALA A 1 110 ? 8.82 -14.953 -16.188 1 96.12 110 ALA A CA 1
ATOM 864 C C . ALA A 1 110 ? 7.82 -15.641 -17.109 1 96.12 110 ALA A C 1
ATOM 866 O O . ALA A 1 110 ? 7.648 -16.859 -17.047 1 96.12 110 ALA A O 1
ATOM 867 N N . ASP A 1 111 ? 7.172 -14.867 -17.906 1 96.12 111 ASP A N 1
ATOM 868 C CA . ASP A 1 111 ? 6.227 -15.414 -18.875 1 96.12 111 ASP A CA 1
ATOM 869 C C . ASP A 1 111 ? 6.914 -16.406 -19.812 1 96.12 111 ASP A C 1
ATOM 871 O O . ASP A 1 111 ? 6.344 -17.438 -20.156 1 96.12 111 ASP A O 1
ATOM 875 N N . HIS A 1 112 ? 8.047 -16.016 -20.25 1 95.31 112 HIS A N 1
ATOM 876 C CA . HIS A 1 112 ? 8.812 -16.906 -21.109 1 95.31 112 HIS A CA 1
ATOM 877 C C . HIS A 1 112 ? 9.148 -18.219 -20.406 1 95.31 112 HIS A C 1
ATOM 879 O O . HIS A 1 112 ? 9.078 -19.281 -21.031 1 95.31 112 HIS A O 1
ATOM 885 N N . ALA A 1 113 ? 9.523 -18.172 -19.219 1 95.19 113 ALA A N 1
ATOM 886 C CA . ALA A 1 113 ? 9.828 -19.359 -18.438 1 95.19 113 ALA A CA 1
ATOM 887 C C . ALA A 1 113 ? 8.602 -20.266 -18.312 1 95.19 113 ALA A C 1
ATOM 889 O O . ALA A 1 113 ? 8.711 -21.484 -18.406 1 95.19 113 ALA A O 1
ATOM 890 N N . VAL A 1 114 ? 7.469 -19.688 -18.078 1 94.5 114 VAL A N 1
ATOM 891 C CA . VAL A 1 114 ? 6.227 -20.453 -18 1 94.5 114 VAL A CA 1
ATOM 892 C C . VAL A 1 114 ? 5.934 -21.125 -19.328 1 94.5 114 VAL A C 1
ATOM 894 O O . VAL A 1 114 ? 5.613 -22.312 -19.375 1 94.5 114 VAL A O 1
ATOM 897 N N . ALA A 1 115 ? 6.02 -20.391 -20.391 1 95.31 115 ALA A N 1
ATOM 898 C CA . ALA A 1 115 ? 5.691 -20.875 -21.734 1 95.31 115 ALA A CA 1
ATOM 899 C C . ALA A 1 115 ? 6.609 -22.016 -22.141 1 95.31 115 ALA A C 1
ATOM 901 O O . ALA A 1 115 ? 6.188 -22.938 -22.844 1 95.31 115 ALA A O 1
ATOM 902 N N . THR A 1 116 ? 7.84 -21.938 -21.734 1 94.81 116 THR A N 1
ATOM 903 C CA . THR A 1 116 ? 8.82 -22.922 -22.156 1 94.81 116 THR A CA 1
ATOM 904 C C . THR A 1 116 ? 8.977 -24.016 -21.094 1 94.81 116 THR A C 1
ATOM 906 O O . THR A 1 116 ? 9.68 -25 -21.328 1 94.81 116 THR A O 1
ATOM 909 N N . GLY A 1 117 ? 8.375 -23.812 -19.984 1 92.44 117 GLY A N 1
ATOM 910 C CA . GLY A 1 117 ? 8.484 -24.797 -18.922 1 92.44 117 GLY A CA 1
ATOM 911 C C . GLY A 1 117 ? 9.859 -24.828 -18.281 1 92.44 117 GLY A C 1
ATOM 912 O O . GLY A 1 117 ? 10.328 -25.891 -17.875 1 92.44 117 GLY A O 1
ATOM 913 N N . THR A 1 118 ? 10.531 -23.688 -18.312 1 90.81 118 THR A N 1
ATOM 914 C CA . THR A 1 118 ? 11.867 -23.594 -17.75 1 90.81 118 THR A CA 1
ATOM 915 C C . THR A 1 118 ? 11.828 -22.859 -16.406 1 90.81 118 THR A C 1
ATOM 917 O O . THR A 1 118 ? 10.797 -22.312 -16.031 1 90.81 118 THR A O 1
ATOM 920 N N . LEU A 1 119 ? 12.961 -23.016 -15.727 1 89.62 119 LEU A N 1
ATOM 921 C CA . LEU A 1 119 ? 13.109 -22.297 -14.461 1 89.62 119 LEU A CA 1
ATOM 922 C C . LEU A 1 119 ? 13.609 -20.891 -14.688 1 89.62 119 LEU A C 1
ATOM 924 O O . LEU A 1 119 ? 14.023 -20.531 -15.789 1 89.62 119 LEU A O 1
ATOM 928 N N . ILE A 1 120 ? 13.422 -20.156 -13.617 1 87.12 120 ILE A N 1
ATOM 929 C CA . ILE A 1 120 ? 13.93 -18.781 -13.656 1 87.12 120 ILE A CA 1
ATOM 930 C C . ILE A 1 120 ? 15.445 -18.797 -13.859 1 87.12 120 ILE A C 1
ATOM 932 O O . ILE A 1 120 ? 16.156 -19.594 -13.242 1 87.12 120 ILE A O 1
ATOM 936 N N . ASP A 1 121 ? 15.938 -17.875 -14.773 1 88.44 121 ASP A N 1
ATOM 937 C CA . ASP A 1 121 ? 17.328 -17.906 -15.195 1 88.44 121 ASP A CA 1
ATOM 938 C C . ASP A 1 121 ? 18.109 -16.75 -14.586 1 88.44 121 ASP A C 1
ATOM 940 O O . ASP A 1 121 ? 17.578 -15.984 -13.781 1 88.44 121 ASP A O 1
ATOM 944 N N . ASP A 1 122 ? 19.391 -16.734 -14.977 1 91.75 122 ASP A N 1
ATOM 945 C CA . ASP A 1 122 ? 20.328 -15.742 -14.453 1 91.75 122 ASP A CA 1
ATOM 946 C C . ASP A 1 122 ? 19.953 -14.336 -14.93 1 91.75 122 ASP A C 1
ATOM 948 O O . ASP A 1 122 ? 20.203 -13.352 -14.227 1 91.75 122 ASP A O 1
ATOM 952 N N . GLN A 1 123 ? 19.453 -14.32 -16.062 1 92.81 123 GLN A N 1
ATOM 953 C CA . GLN A 1 123 ? 19.031 -13.023 -16.578 1 92.81 123 GLN A CA 1
ATOM 954 C C . GLN A 1 123 ? 17.969 -12.398 -15.703 1 92.81 123 GLN A C 1
ATOM 956 O O . GLN A 1 123 ? 18.016 -11.195 -15.414 1 92.81 123 GLN A O 1
ATOM 961 N N . PHE A 1 124 ? 16.984 -13.188 -15.297 1 95.38 124 PHE A N 1
ATOM 962 C CA . PHE A 1 124 ? 15.945 -12.719 -14.383 1 95.38 124 PHE A CA 1
ATOM 963 C C . PHE A 1 124 ? 16.562 -12.195 -13.094 1 95.38 124 PHE A C 1
ATOM 965 O O . PHE A 1 124 ? 16.188 -11.117 -12.617 1 95.38 124 PHE A O 1
ATOM 972 N N . GLN A 1 125 ? 17.531 -12.883 -12.609 1 94.94 125 GLN A N 1
ATOM 973 C CA . GLN A 1 125 ? 18.125 -12.508 -11.336 1 94.94 125 GLN A CA 1
ATOM 974 C C . GLN A 1 125 ? 18.859 -11.172 -11.445 1 94.94 125 GLN A C 1
ATOM 976 O O . GLN A 1 125 ? 18.844 -10.375 -10.5 1 94.94 125 GLN A O 1
ATOM 981 N N . SER A 1 126 ? 19.5 -10.945 -12.516 1 96.06 126 SER A N 1
ATOM 982 C CA . SER A 1 126 ? 20.203 -9.688 -12.711 1 96.06 126 SER A CA 1
ATOM 983 C C . SER A 1 126 ? 19.234 -8.508 -12.773 1 96.06 126 SER A C 1
ATOM 985 O O . SER A 1 126 ? 19.453 -7.484 -12.125 1 96.06 126 SER A O 1
ATOM 987 N N . VAL A 1 127 ? 18.203 -8.68 -13.539 1 96.5 127 VAL A N 1
ATOM 988 C CA . VAL A 1 127 ? 17.203 -7.633 -13.664 1 96.5 127 VAL A CA 1
ATOM 989 C C . VAL A 1 127 ? 16.516 -7.406 -12.32 1 96.5 127 VAL A C 1
ATOM 991 O O . VAL A 1 127 ? 16.281 -6.262 -11.922 1 96.5 127 VAL A O 1
ATOM 994 N N . TYR A 1 128 ? 16.281 -8.469 -11.664 1 96.94 128 TYR A N 1
ATOM 995 C CA . TYR A 1 128 ? 15.641 -8.414 -10.359 1 96.94 128 TYR A CA 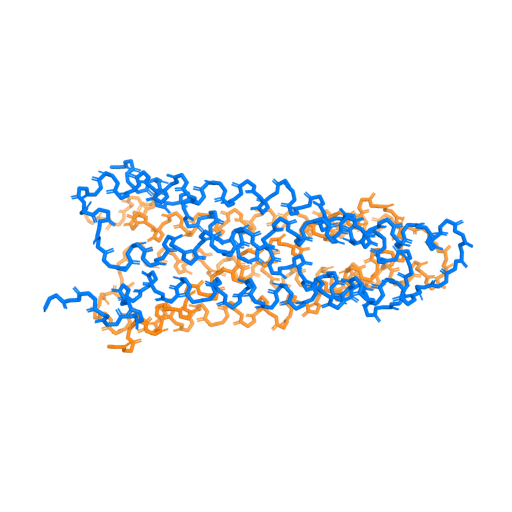1
ATOM 996 C C . TYR A 1 128 ? 16.5 -7.633 -9.367 1 96.94 128 TYR A C 1
ATOM 998 O O . TYR A 1 128 ? 15.977 -6.824 -8.594 1 96.94 128 TYR A O 1
ATOM 1006 N N . ARG A 1 129 ? 17.719 -7.871 -9.312 1 96.94 129 ARG A N 1
ATOM 1007 C CA . ARG A 1 129 ? 18.625 -7.195 -8.383 1 96.94 129 ARG A CA 1
ATOM 1008 C C . ARG A 1 129 ? 18.625 -5.691 -8.617 1 96.94 129 ARG A C 1
ATOM 1010 O O . ARG A 1 129 ? 18.609 -4.906 -7.668 1 96.94 129 ARG A O 1
ATOM 1017 N N . LEU A 1 130 ? 18.734 -5.371 -9.836 1 96.31 130 LEU A N 1
ATOM 1018 C CA . LEU A 1 130 ? 18.688 -3.951 -10.164 1 96.31 130 LEU A CA 1
ATOM 1019 C C . LEU A 1 130 ? 17.359 -3.328 -9.742 1 96.31 130 LEU A C 1
ATOM 1021 O O . LEU A 1 130 ? 17.344 -2.256 -9.133 1 96.31 130 LEU A O 1
ATOM 1025 N N . TRP A 1 131 ? 16.281 -3.971 -10.055 1 96.62 131 TRP A N 1
ATOM 1026 C CA . TRP A 1 131 ? 14.945 -3.533 -9.664 1 96.62 131 TRP A CA 1
ATOM 1027 C C . TRP A 1 131 ? 14.836 -3.387 -8.156 1 96.62 131 TRP A C 1
ATOM 1029 O O . TRP A 1 131 ? 14.297 -2.398 -7.656 1 96.62 131 TRP A O 1
ATOM 1039 N N . PHE A 1 132 ? 15.43 -4.324 -7.441 1 96.94 132 PHE A N 1
ATOM 1040 C CA . PHE A 1 132 ? 15.383 -4.363 -5.988 1 96.94 132 PHE A CA 1
ATOM 1041 C C . PHE A 1 132 ? 16.062 -3.137 -5.391 1 96.94 132 PHE A C 1
ATOM 1043 O O . PHE A 1 132 ? 15.484 -2.447 -4.547 1 96.94 132 PHE A O 1
ATOM 1050 N N . TRP A 1 133 ? 17.203 -2.836 -5.863 1 96.38 133 TRP A N 1
ATOM 1051 C CA . TRP A 1 133 ? 17.969 -1.743 -5.289 1 96.38 133 TRP A CA 1
ATOM 1052 C C . TRP A 1 133 ? 17.391 -0.391 -5.68 1 96.38 133 TRP A C 1
ATOM 1054 O O . TRP A 1 133 ? 17.438 0.561 -4.895 1 96.38 133 TRP A O 1
ATOM 1064 N N . LEU A 1 134 ? 16.891 -0.283 -6.859 1 95.19 134 LEU A N 1
ATOM 1065 C CA . LEU A 1 134 ? 16.219 0.949 -7.246 1 95.19 134 LEU A CA 1
ATOM 1066 C C . LEU A 1 134 ? 14.992 1.191 -6.371 1 95.19 134 LEU A C 1
ATOM 1068 O O . LEU A 1 134 ? 14.695 2.336 -6.02 1 95.19 134 LEU A O 1
ATOM 1072 N N . GLY A 1 135 ? 14.344 0.114 -6.074 1 94.38 135 GLY A N 1
ATOM 1073 C CA . GLY A 1 135 ? 13.227 0.222 -5.145 1 94.38 135 GLY A CA 1
ATOM 1074 C C . GLY A 1 135 ? 13.641 0.698 -3.766 1 94.38 135 GLY A C 1
ATOM 1075 O O . GLY A 1 135 ? 12.984 1.554 -3.174 1 94.38 135 GLY A O 1
ATOM 1076 N N . VAL A 1 136 ? 14.727 0.189 -3.262 1 95.69 136 VAL A N 1
ATOM 1077 C CA . VAL A 1 136 ? 15.234 0.565 -1.946 1 95.69 136 VAL A CA 1
ATOM 1078 C C . VAL A 1 136 ? 15.547 2.059 -1.922 1 95.69 136 VAL A C 1
ATOM 1080 O O . VAL A 1 136 ? 15.164 2.766 -0.988 1 95.69 136 VAL A O 1
ATOM 1083 N N . ILE A 1 137 ? 16.188 2.545 -2.908 1 94.75 137 ILE A N 1
ATOM 1084 C CA . ILE A 1 137 ? 16.547 3.953 -3.002 1 94.75 137 ILE A CA 1
ATOM 1085 C C . ILE A 1 137 ? 15.297 4.809 -3.117 1 94.75 137 ILE A C 1
ATOM 1087 O O . ILE A 1 137 ? 15.148 5.812 -2.414 1 94.75 137 ILE A O 1
ATOM 1091 N N . GLY A 1 138 ? 14.43 4.398 -3.963 1 93.62 138 GLY A N 1
ATOM 1092 C CA . GLY A 1 138 ? 13.195 5.137 -4.156 1 93.62 138 GLY A CA 1
ATOM 1093 C C . GLY A 1 138 ? 12.359 5.254 -2.893 1 93.62 138 GLY A C 1
ATOM 1094 O O . GLY A 1 138 ? 11.922 6.344 -2.531 1 93.62 138 GLY A O 1
ATOM 1095 N N . PHE A 1 139 ? 12.172 4.152 -2.188 1 95.44 139 PHE A N 1
ATOM 1096 C CA . PHE A 1 139 ? 11.336 4.164 -0.991 1 95.44 139 PHE A CA 1
ATOM 1097 C C . PHE A 1 139 ? 12.039 4.887 0.153 1 95.44 139 PHE A C 1
ATOM 1099 O O . PHE A 1 139 ? 11.391 5.516 0.989 1 95.44 139 PHE A O 1
ATOM 1106 N N . SER A 1 140 ? 13.391 4.832 0.233 1 94.94 140 SER A N 1
ATOM 1107 C CA . SER A 1 140 ? 14.125 5.648 1.196 1 94.94 140 SER A CA 1
ATOM 1108 C C . SER A 1 140 ? 13.836 7.133 0.994 1 94.94 140 SER A C 1
ATOM 1110 O O . SER A 1 140 ? 13.688 7.879 1.964 1 94.94 140 SER A O 1
ATOM 1112 N N . GLY A 1 141 ? 13.781 7.527 -0.25 1 92.75 141 GLY A N 1
ATOM 1113 C CA . GLY A 1 141 ? 13.422 8.898 -0.561 1 92.75 141 GLY A CA 1
ATOM 1114 C C . GLY A 1 141 ? 12.016 9.266 -0.102 1 92.75 141 GLY A C 1
ATOM 1115 O O . GLY A 1 141 ? 11.789 10.367 0.392 1 92.75 141 GLY A O 1
ATOM 1116 N N . MET A 1 142 ? 11.086 8.359 -0.226 1 93.19 142 MET A N 1
ATOM 1117 C CA . MET A 1 142 ? 9.711 8.617 0.187 1 93.19 142 MET A CA 1
ATOM 1118 C C . MET A 1 142 ? 9.617 8.789 1.7 1 93.19 142 MET A C 1
ATOM 1120 O O . MET A 1 142 ? 8.883 9.648 2.189 1 93.19 142 MET A O 1
ATOM 1124 N N . PHE A 1 143 ? 10.328 7.957 2.414 1 94.81 143 PHE A N 1
ATOM 1125 C CA . PHE A 1 143 ? 10.367 8.109 3.863 1 94.81 143 PHE A CA 1
ATOM 1126 C C . PHE A 1 143 ? 10.906 9.484 4.25 1 94.81 143 PHE A C 1
ATOM 1128 O O . PHE A 1 143 ? 10.383 10.125 5.164 1 94.81 143 PHE A O 1
ATOM 1135 N N . LEU A 1 144 ? 11.922 9.906 3.566 1 91.88 144 LEU A N 1
ATOM 1136 C CA . LEU A 1 144 ? 12.547 11.195 3.838 1 91.88 144 LEU A CA 1
ATOM 1137 C C . LEU A 1 144 ? 11.602 12.344 3.516 1 91.88 144 LEU A C 1
ATOM 1139 O O . LEU A 1 144 ? 11.523 13.32 4.266 1 91.88 144 LEU A O 1
ATOM 1143 N N . ILE A 1 145 ? 10.867 12.234 2.445 1 90.38 145 ILE A N 1
ATOM 1144 C CA . ILE A 1 145 ? 9.938 13.281 2.041 1 90.38 145 ILE A CA 1
ATOM 1145 C C . ILE A 1 145 ? 8.844 13.43 3.094 1 90.38 145 ILE A C 1
ATOM 1147 O O . ILE A 1 145 ? 8.477 14.547 3.467 1 90.38 145 ILE A O 1
ATOM 1151 N N . VAL A 1 146 ? 8.344 12.352 3.557 1 91.56 146 VAL A N 1
ATOM 1152 C CA . VAL A 1 146 ? 7.297 12.406 4.57 1 91.56 146 VAL A CA 1
ATOM 1153 C C . VAL A 1 146 ? 7.836 13.055 5.84 1 91.56 146 VAL A C 1
ATOM 1155 O O . VAL A 1 146 ? 7.156 13.867 6.465 1 91.56 146 VAL A O 1
ATOM 1158 N N . LEU A 1 147 ? 9.055 12.703 6.164 1 90.19 147 LEU A N 1
ATOM 1159 C CA . LEU A 1 147 ? 9.688 13.305 7.336 1 90.19 147 LEU A CA 1
ATOM 1160 C C . LEU A 1 147 ? 9.781 14.82 7.195 1 90.19 147 LEU A C 1
ATOM 1162 O O . LEU A 1 147 ? 9.43 15.555 8.117 1 90.19 147 LEU A O 1
ATOM 1166 N N . MET A 1 148 ? 10.156 15.258 6.086 1 86.19 148 MET A N 1
ATOM 1167 C CA . MET A 1 148 ? 10.305 16.688 5.824 1 86.19 148 MET A CA 1
ATOM 1168 C C . MET A 1 148 ? 8.953 17.391 5.82 1 86.19 148 MET A C 1
ATOM 1170 O O . MET A 1 148 ? 8.828 18.5 6.312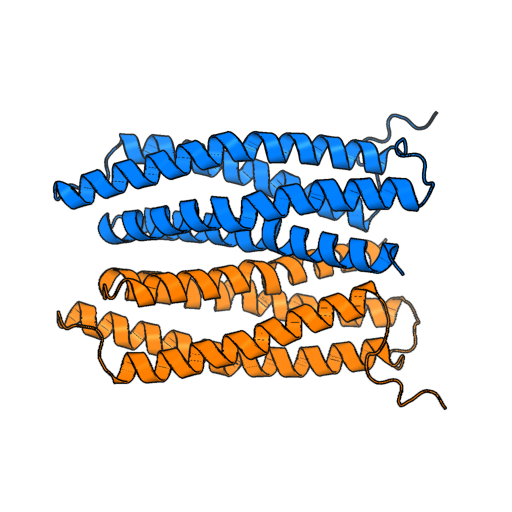 1 86.19 148 MET A O 1
ATOM 1174 N N . MET A 1 149 ? 7.953 16.766 5.336 1 84.94 149 MET A N 1
ATOM 1175 C CA . MET A 1 149 ? 6.617 17.359 5.254 1 84.94 149 MET A CA 1
ATOM 1176 C C . MET A 1 149 ? 6.004 17.5 6.645 1 84.94 149 MET A C 1
ATOM 1178 O O . MET A 1 149 ? 5.262 18.453 6.902 1 84.94 149 MET A O 1
ATOM 1182 N N . VAL A 1 150 ? 6.316 16.578 7.473 1 86.06 150 VAL A N 1
ATOM 1183 C CA . VAL A 1 150 ? 5.746 16.578 8.82 1 86.06 150 VAL A CA 1
ATOM 1184 C C . VAL A 1 150 ? 6.5 17.578 9.695 1 86.06 150 VAL A C 1
ATOM 1186 O O . VAL A 1 150 ? 5.887 18.328 10.461 1 86.06 150 VAL A O 1
ATOM 1189 N N . THR A 1 151 ? 7.777 17.672 9.586 1 83.75 151 THR A N 1
ATOM 1190 C CA . THR A 1 151 ? 8.578 18.531 10.453 1 83.75 151 THR A CA 1
ATOM 1191 C C . THR A 1 151 ? 8.711 19.922 9.875 1 83.75 151 THR A C 1
ATOM 1193 O O . THR A 1 151 ? 9.023 20.875 10.594 1 83.75 151 THR A O 1
ATOM 1196 N N . LYS A 1 152 ? 8.477 20 8.648 1 77.38 152 LYS A N 1
ATOM 1197 C CA . LYS A 1 152 ? 8.703 21.25 7.926 1 77.38 152 LYS A CA 1
ATOM 1198 C C . LYS A 1 152 ? 10.141 21.734 8.109 1 77.38 152 LYS A C 1
ATOM 1200 O O . LYS A 1 152 ? 10.375 22.938 8.242 1 77.38 152 LYS A O 1
ATOM 1205 N N . MET A 1 153 ? 11.008 20.781 8.492 1 70.62 153 MET A N 1
ATOM 1206 C CA . MET A 1 153 ? 12.43 21.078 8.617 1 70.62 153 MET A CA 1
ATOM 1207 C C . MET A 1 153 ? 13.195 20.625 7.387 1 70.62 153 MET A C 1
ATOM 1209 O O . MET A 1 153 ? 12.797 19.672 6.723 1 70.62 153 MET A O 1
ATOM 1213 N N . THR A 1 154 ? 14.078 21.562 6.859 1 64.25 154 THR A N 1
ATOM 1214 C CA . THR A 1 154 ? 14.898 21.234 5.703 1 64.25 154 THR A CA 1
ATOM 1215 C C . THR A 1 154 ? 16.156 20.484 6.137 1 64.25 154 THR A C 1
ATOM 1217 O O . THR A 1 154 ? 16.766 20.828 7.156 1 64.25 154 THR A O 1
ATOM 1220 N N . PRO A 1 155 ? 16.344 19.203 5.945 1 52.38 155 PRO A N 1
ATOM 1221 C CA . PRO A 1 155 ? 17.672 18.672 6.254 1 52.38 155 PRO A CA 1
ATOM 1222 C C . PRO A 1 155 ? 18.812 19.609 5.855 1 52.38 155 PRO A C 1
ATOM 1224 O O . PRO A 1 155 ? 19.938 19.453 6.312 1 52.38 155 PRO A O 1
ATOM 1227 N N . MET A 1 156 ? 18.875 20.328 4.746 1 47.12 156 MET A N 1
ATOM 1228 C CA . MET A 1 156 ? 19.984 21.156 4.316 1 47.12 156 MET A CA 1
ATOM 1229 C C . MET A 1 156 ? 19.922 22.531 4.961 1 47.12 156 MET A C 1
ATOM 1231 O O . MET A 1 156 ? 19.078 23.359 4.594 1 47.12 156 MET A O 1
ATOM 1235 N N . PRO A 1 157 ? 20.406 22.734 6.227 1 43.44 157 PRO A N 1
ATOM 1236 C CA . PRO A 1 157 ? 20.562 24.078 6.766 1 43.44 157 PRO A CA 1
ATOM 1237 C C . PRO A 1 157 ? 21.078 25.078 5.723 1 43.44 157 PRO A C 1
ATOM 1239 O O . PRO A 1 157 ? 21.547 26.156 6.078 1 43.44 157 PRO A O 1
ATOM 1242 N N . PHE A 1 158 ? 21.312 24.859 4.613 1 37.66 158 PHE A N 1
ATOM 1243 C CA . PHE A 1 158 ? 22.156 25.781 3.875 1 37.66 158 PHE A CA 1
ATOM 1244 C C . PHE A 1 158 ? 21.531 27.172 3.854 1 37.66 158 PHE A C 1
ATOM 1246 O O . PHE A 1 158 ? 22.234 28.188 3.994 1 37.66 158 PHE A O 1
ATOM 1253 N N . LEU A 1 159 ? 20.203 27.406 3.166 1 34.84 159 LEU A N 1
ATOM 1254 C CA . LEU A 1 159 ? 20.031 28.734 2.598 1 34.84 159 LEU A CA 1
ATOM 1255 C C . LEU A 1 159 ? 19.547 29.719 3.66 1 34.84 159 LEU A C 1
ATOM 1257 O O . LEU A 1 159 ? 18.906 30.719 3.34 1 34.84 159 LEU A O 1
ATOM 1261 N N . GLN A 1 160 ? 19.453 29.359 4.781 1 37.22 160 GLN A N 1
ATOM 1262 C CA . GLN A 1 160 ? 19.297 30.578 5.562 1 37.22 160 GLN A CA 1
ATOM 1263 C C . GLN A 1 160 ? 20.422 31.562 5.293 1 37.22 160 GLN A C 1
ATOM 1265 O O . GLN A 1 160 ? 21.594 31.188 5.305 1 37.22 160 GLN A O 1
ATOM 1270 N N . PRO A 1 161 ? 19.922 32.875 4.914 1 38.41 161 PRO A N 1
ATOM 1271 C CA . PRO A 1 161 ? 21.031 33.812 4.988 1 38.41 161 PRO A CA 1
ATOM 1272 C C . PRO A 1 161 ? 21.656 33.906 6.383 1 38.41 161 PRO A C 1
ATOM 1274 O O . PRO A 1 161 ? 20.984 33.594 7.375 1 38.41 161 PRO A O 1
ATOM 1277 N N . MET B 1 1 ? 9.492 18.656 20.094 1 79.69 1 MET B N 1
ATOM 1278 C CA . MET B 1 1 ? 10.172 17.766 19.172 1 79.69 1 MET B CA 1
ATOM 1279 C C . MET B 1 1 ? 9.523 16.375 19.172 1 79.69 1 MET B C 1
ATOM 1281 O O . MET B 1 1 ? 9.312 15.781 18.125 1 79.69 1 MET B O 1
ATOM 1285 N N . LEU B 1 2 ? 9.102 15.984 20.297 1 86.5 2 LEU B N 1
ATOM 1286 C CA . LEU B 1 2 ? 8.477 14.664 20.438 1 86.5 2 LEU B CA 1
ATOM 1287 C C . LEU B 1 2 ? 7.176 14.594 19.641 1 86.5 2 LEU B C 1
ATOM 1289 O O . LEU B 1 2 ? 6.895 13.578 19 1 86.5 2 LEU B O 1
ATOM 1293 N N . TYR B 1 3 ? 6.473 15.602 19.672 1 89.06 3 TYR B N 1
ATOM 1294 C CA . TYR B 1 3 ? 5.203 15.648 18.938 1 89.06 3 TYR B CA 1
ATOM 1295 C C . TYR B 1 3 ? 5.418 15.422 17.453 1 89.06 3 TYR B C 1
ATOM 1297 O O . TYR B 1 3 ? 4.66 14.688 16.812 1 89.06 3 TYR B O 1
ATOM 1305 N N . LEU B 1 4 ? 6.418 15.938 16.969 1 89.69 4 LEU B N 1
ATOM 1306 C CA . LEU B 1 4 ? 6.684 15.836 15.531 1 89.69 4 LEU B CA 1
ATOM 1307 C C . LEU B 1 4 ? 7.09 14.422 15.156 1 89.69 4 LEU B C 1
ATOM 1309 O O . LEU B 1 4 ? 6.715 13.922 14.086 1 89.69 4 LEU B O 1
ATOM 1313 N N . TYR B 1 5 ? 7.84 13.82 16.016 1 92.5 5 TYR B N 1
ATOM 1314 C CA . TYR B 1 5 ? 8.234 12.438 15.75 1 92.5 5 TYR B CA 1
ATOM 1315 C C . TYR B 1 5 ? 7.035 11.5 15.836 1 92.5 5 TYR B C 1
ATOM 1317 O O . TYR B 1 5 ? 6.93 10.547 15.062 1 92.5 5 TYR B O 1
ATOM 1325 N N . LEU B 1 6 ? 6.195 11.828 16.75 1 93.12 6 LEU B N 1
ATOM 1326 C CA . LEU B 1 6 ? 4.973 11.031 16.844 1 93.12 6 LEU B CA 1
ATOM 1327 C C . LEU B 1 6 ? 4.098 11.219 15.617 1 93.12 6 LEU B C 1
ATOM 1329 O O . LEU B 1 6 ? 3.521 10.25 15.109 1 93.12 6 LEU B O 1
ATOM 1333 N N . LYS B 1 7 ? 4.055 12.414 15.227 1 92.69 7 LYS B N 1
ATOM 1334 C CA . LYS B 1 7 ? 3.279 12.703 14.023 1 92.69 7 LYS B CA 1
ATOM 1335 C C . LYS B 1 7 ? 3.859 11.984 12.812 1 92.69 7 LYS B C 1
ATOM 1337 O O . LYS B 1 7 ? 3.115 11.453 11.984 1 92.69 7 LYS B O 1
ATOM 1342 N N . TYR B 1 8 ? 5.141 11.977 12.742 1 94.5 8 TYR B N 1
ATOM 1343 C CA . TYR B 1 8 ? 5.812 11.266 11.664 1 94.5 8 TYR B CA 1
ATOM 1344 C C . TYR B 1 8 ? 5.457 9.781 11.68 1 94.5 8 TYR B C 1
ATOM 1346 O O . TYR B 1 8 ? 5.051 9.219 10.664 1 94.5 8 TYR B O 1
ATOM 1354 N N . LEU B 1 9 ? 5.605 9.195 12.789 1 96 9 LEU B N 1
ATOM 1355 C CA . LEU B 1 9 ? 5.301 7.773 12.922 1 96 9 LEU B CA 1
ATOM 1356 C C . LEU B 1 9 ? 3.83 7.5 12.633 1 96 9 LEU B C 1
ATOM 1358 O O . LEU B 1 9 ? 3.494 6.484 12.016 1 96 9 LEU B O 1
ATOM 1362 N N . HIS B 1 10 ? 2.973 8.367 13.094 1 94.25 10 HIS B N 1
ATOM 1363 C CA . HIS B 1 10 ? 1.54 8.242 12.852 1 94.25 10 HIS B CA 1
ATOM 1364 C C . HIS B 1 10 ? 1.226 8.258 11.359 1 94.25 10 HIS B C 1
ATOM 1366 O O . HIS B 1 10 ? 0.461 7.418 10.875 1 94.25 10 HIS B O 1
ATOM 1372 N N . VAL B 1 11 ? 1.847 9.156 10.648 1 94.69 11 VAL B N 1
ATOM 1373 C CA . VAL B 1 11 ? 1.614 9.289 9.211 1 94.69 11 VAL B CA 1
ATOM 1374 C C . VAL B 1 11 ? 2.15 8.055 8.492 1 94.69 11 VAL B C 1
ATOM 1376 O O . VAL B 1 11 ? 1.481 7.5 7.613 1 94.69 11 VAL B O 1
ATOM 1379 N N . ILE B 1 12 ? 3.309 7.602 8.82 1 96.31 12 ILE B N 1
ATOM 1380 C CA . ILE B 1 12 ? 3.893 6.406 8.219 1 96.31 12 ILE B CA 1
ATOM 1381 C C . ILE B 1 12 ? 2.98 5.207 8.477 1 96.31 12 ILE B C 1
ATOM 1383 O O . ILE B 1 12 ? 2.713 4.422 7.562 1 96.31 12 ILE B O 1
ATOM 1387 N N . ALA B 1 13 ? 2.523 5.109 9.711 1 96.12 13 ALA B N 1
ATOM 1388 C CA . ALA B 1 13 ? 1.626 4.012 10.062 1 96.12 13 ALA B CA 1
ATOM 1389 C C . ALA B 1 13 ? 0.349 4.062 9.227 1 96.12 13 ALA B C 1
ATOM 1391 O O . ALA B 1 13 ? -0.156 3.023 8.789 1 96.12 13 ALA B O 1
ATOM 1392 N N . ALA B 1 14 ? -0.171 5.242 9.031 1 94.81 14 ALA B N 1
ATOM 1393 C CA . ALA B 1 14 ? -1.381 5.406 8.234 1 94.81 14 ALA B CA 1
ATOM 1394 C C . ALA B 1 14 ? -1.139 4.992 6.781 1 94.81 14 ALA B C 1
ATOM 1396 O O . ALA B 1 14 ? -2 4.375 6.152 1 94.81 14 ALA B O 1
ATOM 1397 N N . ILE B 1 15 ? -0.01 5.301 6.25 1 95.62 15 ILE B N 1
ATOM 1398 C CA . ILE B 1 15 ? 0.369 4.977 4.879 1 95.62 15 ILE B CA 1
ATOM 1399 C C . ILE B 1 15 ? 0.429 3.459 4.703 1 95.62 15 ILE B C 1
ATOM 1401 O O . ILE B 1 15 ? -0.094 2.918 3.727 1 95.62 15 ILE B O 1
ATOM 1405 N N . PHE B 1 16 ? 0.975 2.824 5.656 1 95.69 16 PHE B N 1
ATOM 1406 C CA . PHE B 1 16 ? 1.11 1.375 5.555 1 95.69 16 PHE B CA 1
ATOM 1407 C C . PHE B 1 16 ? -0.216 0.685 5.852 1 95.69 16 PHE B C 1
ATOM 1409 O O . PHE B 1 16 ? -0.569 -0.299 5.199 1 95.69 16 PHE B O 1
ATOM 1416 N N . LEU B 1 17 ? -0.914 1.24 6.82 1 94.56 17 LEU B N 1
ATOM 1417 C CA . LEU B 1 17 ? -2.205 0.656 7.168 1 94.56 17 LEU B CA 1
ATOM 1418 C C . LEU B 1 17 ? -3.18 0.759 6 1 94.56 17 LEU B C 1
ATOM 1420 O O . LEU B 1 17 ? -3.787 -0.238 5.602 1 94.56 17 LEU B O 1
ATOM 1424 N N . PHE B 1 18 ? -3.273 1.847 5.426 1 95.38 18 PHE B N 1
ATOM 1425 C CA . PHE B 1 18 ? -4.258 2.111 4.387 1 95.38 18 PHE B CA 1
ATOM 1426 C C . PHE B 1 18 ? -3.711 1.739 3.014 1 95.38 18 PHE B C 1
ATOM 1428 O O . PHE B 1 18 ? -4.266 0.878 2.328 1 95.38 18 PHE B O 1
ATOM 1435 N N . GLY B 1 19 ? -2.609 2.279 2.592 1 94.25 19 GLY B N 1
ATOM 1436 C CA . GLY B 1 19 ? -2.049 2.051 1.27 1 94.25 19 GLY B CA 1
ATOM 1437 C C . GLY B 1 19 ? -1.599 0.62 1.052 1 94.25 19 GLY B C 1
ATOM 1438 O O . GLY B 1 19 ? -1.978 -0.012 0.063 1 94.25 19 GLY B O 1
ATOM 1439 N N . PHE B 1 20 ? -0.73 0.21 1.944 1 95.19 20 PHE B N 1
ATOM 1440 C CA . PHE B 1 20 ? -0.263 -1.167 1.841 1 95.19 20 PHE B CA 1
ATOM 1441 C C . PHE B 1 20 ? -1.426 -2.145 1.966 1 95.19 20 PHE B C 1
ATOM 1443 O O . PHE B 1 20 ? -1.505 -3.123 1.221 1 95.19 20 PHE B O 1
ATOM 1450 N N . GLY B 1 21 ? -2.289 -1.891 2.936 1 93.94 21 GLY B N 1
ATOM 1451 C CA . GLY B 1 21 ? -3.471 -2.723 3.094 1 93.94 21 GLY B CA 1
ATOM 1452 C C . GLY B 1 21 ? -4.309 -2.814 1.83 1 93.94 21 GLY B C 1
ATOM 1453 O O . GLY B 1 21 ? -4.789 -3.893 1.477 1 93.94 21 GLY B O 1
ATOM 1454 N N . MET B 1 22 ? -4.492 -1.768 1.19 1 95.19 22 MET B N 1
ATOM 1455 C CA . MET B 1 22 ? -5.227 -1.758 -0.071 1 95.19 22 MET B CA 1
ATOM 1456 C C . MET B 1 22 ? -4.5 -2.578 -1.132 1 95.19 22 MET B C 1
ATOM 1458 O O . MET B 1 22 ? -5.133 -3.242 -1.952 1 95.19 22 MET B O 1
ATOM 1462 N N . GLY B 1 23 ? -3.209 -2.439 -1.124 1 95.12 23 GLY B N 1
ATOM 1463 C CA . GLY B 1 23 ? -2.438 -3.295 -2.012 1 95.12 23 GLY B CA 1
ATOM 1464 C C . GLY B 1 23 ? -2.729 -4.773 -1.817 1 95.12 23 GLY B C 1
ATOM 1465 O O . GLY B 1 23 ? -3 -5.488 -2.783 1 95.12 23 GLY B O 1
ATOM 1466 N N . SER B 1 24 ? -2.664 -5.207 -0.585 1 95.56 24 SER B N 1
ATOM 1467 C CA . SER B 1 24 ? -2.977 -6.602 -0.273 1 95.56 24 SER B CA 1
ATOM 1468 C C . SER B 1 24 ? -4.367 -6.98 -0.766 1 95.56 24 SER B C 1
ATOM 1470 O O . SER B 1 24 ? -4.555 -8.055 -1.346 1 95.56 24 SER B O 1
ATOM 1472 N N . TYR B 1 25 ? -5.246 -6.113 -0.542 1 96.62 25 TYR B N 1
ATOM 1473 C CA . TYR B 1 25 ? -6.633 -6.312 -0.938 1 96.62 25 TYR B CA 1
ATOM 1474 C C . TYR B 1 25 ? -6.75 -6.496 -2.447 1 96.62 25 TYR B C 1
ATOM 1476 O O . TYR B 1 25 ? -7.355 -7.465 -2.916 1 96.62 25 TYR B O 1
ATOM 1484 N N . LEU B 1 26 ? -6.137 -5.684 -3.229 1 96.12 26 LEU B N 1
ATOM 1485 C CA . LEU B 1 26 ? -6.254 -5.719 -4.68 1 96.12 26 LEU B CA 1
ATOM 1486 C C . LEU B 1 26 ? -5.453 -6.879 -5.266 1 96.12 26 LEU B C 1
ATOM 1488 O O . LEU B 1 26 ? -5.852 -7.469 -6.27 1 96.12 26 LEU B O 1
ATOM 1492 N N . TYR B 1 27 ? -4.332 -7.199 -4.668 1 97.06 27 TYR B N 1
ATOM 1493 C CA . TYR B 1 27 ? -3.541 -8.328 -5.152 1 97.06 27 TYR B CA 1
ATOM 1494 C C . TYR B 1 27 ? -4.297 -9.641 -4.98 1 97.06 27 TYR B C 1
ATOM 1496 O O . TYR B 1 27 ? -4.246 -10.508 -5.848 1 97.06 27 TYR B O 1
ATOM 1504 N N . LEU B 1 28 ? -4.957 -9.758 -3.836 1 97.19 28 LEU B N 1
ATOM 1505 C CA . LEU B 1 28 ? -5.719 -10.984 -3.629 1 97.19 28 LEU B CA 1
ATOM 1506 C C . LEU B 1 28 ? -6.918 -11.055 -4.57 1 97.19 28 LEU B C 1
ATOM 1508 O O . LEU B 1 28 ? -7.277 -12.133 -5.051 1 97.19 28 LEU B O 1
ATOM 1512 N N . ILE B 1 29 ? -7.562 -9.945 -4.832 1 97.25 29 ILE B N 1
ATOM 1513 C CA . ILE B 1 29 ? -8.648 -9.898 -5.805 1 97.25 29 ILE B CA 1
ATOM 1514 C C . ILE B 1 29 ? -8.133 -10.336 -7.176 1 97.25 29 ILE B C 1
ATOM 1516 O O . ILE B 1 29 ? -8.742 -11.18 -7.836 1 97.25 29 ILE B O 1
ATOM 1520 N N . ALA B 1 30 ? -7.027 -9.781 -7.594 1 96.19 30 ALA B N 1
ATOM 1521 C CA . ALA B 1 30 ? -6.453 -10.117 -8.891 1 96.19 30 ALA B CA 1
ATOM 1522 C C . ALA B 1 30 ? -6.074 -11.594 -8.961 1 96.19 30 ALA B C 1
ATOM 1524 O O . ALA B 1 30 ? -6.301 -12.25 -9.984 1 96.19 30 ALA B O 1
ATOM 1525 N N . ALA B 1 31 ? -5.488 -12.055 -7.934 1 96.19 31 ALA B N 1
ATOM 1526 C CA . ALA B 1 31 ? -5.129 -13.469 -7.895 1 96.19 31 ALA B CA 1
ATOM 1527 C C . ALA B 1 31 ? -6.371 -14.352 -7.984 1 96.19 31 ALA B C 1
ATOM 1529 O O . ALA B 1 31 ? -6.375 -15.359 -8.703 1 96.19 31 ALA B O 1
ATOM 1530 N N . SER B 1 32 ? -7.367 -14.016 -7.223 1 95.88 32 SER B N 1
ATOM 1531 C CA . SER B 1 32 ? -8.602 -14.797 -7.207 1 95.88 32 SER B CA 1
ATOM 1532 C C . SER B 1 32 ? -9.258 -14.82 -8.586 1 95.88 32 SER B C 1
ATOM 1534 O O . SER B 1 32 ? -9.828 -15.836 -8.984 1 95.88 32 SER B O 1
ATOM 1536 N N . ARG B 1 33 ? -9.117 -13.789 -9.305 1 94.31 33 ARG B N 1
ATOM 1537 C CA . ARG B 1 33 ? -9.727 -13.688 -10.633 1 94.31 33 ARG B CA 1
ATOM 1538 C C . ARG B 1 33 ? -8.969 -14.539 -11.648 1 94.31 33 ARG B C 1
ATOM 1540 O O . ARG B 1 33 ? -9.492 -14.859 -12.711 1 94.31 33 ARG B O 1
ATOM 1547 N N . SER B 1 34 ? -7.707 -14.82 -11.375 1 92.5 34 SER B N 1
ATOM 1548 C CA . SER B 1 34 ? -6.93 -15.68 -12.266 1 92.5 34 SER B CA 1
ATOM 1549 C C . SER B 1 34 ? -7.52 -17.094 -12.32 1 92.5 34 SER B C 1
ATOM 1551 O O . SER B 1 34 ? -7.324 -17.812 -13.297 1 92.5 34 SER B O 1
ATOM 1553 N N . GLY B 1 35 ? -8.141 -17.516 -11.25 1 92.88 35 GLY B N 1
ATOM 1554 C CA . GLY B 1 35 ? -8.695 -18.859 -11.164 1 92.88 35 GLY B CA 1
ATOM 1555 C C . GLY B 1 35 ? -7.645 -19.938 -11 1 92.88 35 GLY B C 1
ATOM 1556 O O . GLY B 1 35 ? -7.961 -21.125 -10.969 1 92.88 35 GLY B O 1
ATOM 1557 N N . ASN B 1 36 ? -6.414 -19.578 -11.016 1 94.62 36 ASN B N 1
ATOM 1558 C CA . ASN B 1 36 ? -5.312 -20.516 -10.867 1 94.62 36 ASN B CA 1
ATOM 1559 C C . ASN B 1 36 ? -4.98 -20.75 -9.398 1 94.62 36 ASN B C 1
ATOM 1561 O O . ASN B 1 36 ? -4.473 -19.859 -8.711 1 94.62 36 ASN B O 1
ATOM 1565 N N . PRO B 1 37 ? -5.219 -22.016 -8.938 1 95.25 37 PRO B N 1
ATOM 1566 C CA . PRO B 1 37 ? -5.043 -22.297 -7.508 1 95.25 37 PRO B CA 1
ATOM 1567 C C . PRO B 1 37 ? -3.621 -22.031 -7.023 1 95.25 37 PRO B C 1
ATOM 1569 O O . PRO B 1 37 ? -3.424 -21.625 -5.875 1 95.25 37 PRO B O 1
ATOM 1572 N N . VAL B 1 38 ? -2.646 -22.297 -7.84 1 94.88 38 VAL B N 1
ATOM 1573 C CA . VAL B 1 38 ? -1.256 -22.094 -7.449 1 94.88 38 VAL B CA 1
ATOM 1574 C C . VAL B 1 38 ? -1.007 -20.609 -7.188 1 94.88 38 VAL B C 1
ATOM 1576 O O . VAL B 1 38 ? -0.399 -20.234 -6.18 1 94.88 38 VAL B O 1
ATOM 1579 N N . VAL B 1 39 ? -1.502 -19.797 -8.031 1 95.62 39 VAL B N 1
ATOM 1580 C CA . VAL B 1 39 ? -1.357 -18.359 -7.91 1 95.62 39 VAL B CA 1
ATOM 1581 C C . VAL B 1 39 ? -2.123 -17.859 -6.684 1 95.62 39 VAL B C 1
ATOM 1583 O O . VAL B 1 39 ? -1.588 -17.109 -5.875 1 95.62 39 VAL B O 1
ATOM 1586 N N . ILE B 1 40 ? -3.338 -18.312 -6.543 1 96.88 40 ILE B N 1
ATOM 1587 C CA . ILE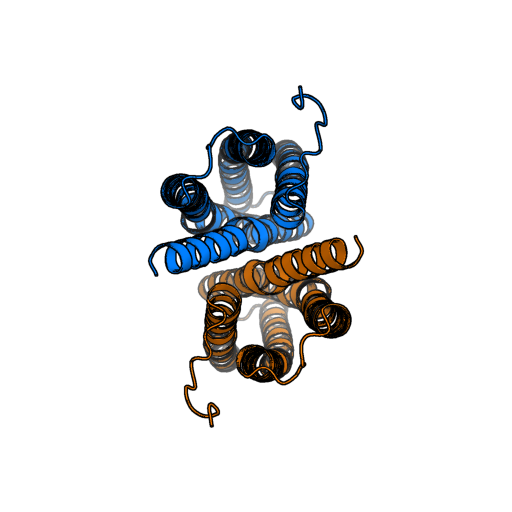 B 1 40 ? -4.195 -17.875 -5.449 1 96.88 40 ILE B CA 1
ATOM 1588 C C . ILE B 1 40 ? -3.576 -18.266 -4.109 1 96.88 40 ILE B C 1
ATOM 1590 O O . ILE B 1 40 ? -3.512 -17.469 -3.182 1 96.88 40 ILE B O 1
ATOM 1594 N N . ALA B 1 41 ? -3.084 -19.453 -4.012 1 96.5 41 ALA B N 1
ATOM 1595 C CA . ALA B 1 41 ? -2.504 -19.953 -2.768 1 96.5 41 ALA B CA 1
ATOM 1596 C C . ALA B 1 41 ? -1.292 -19.125 -2.354 1 96.5 41 ALA B C 1
ATOM 1598 O O . ALA B 1 41 ? -1.171 -18.734 -1.192 1 96.5 41 ALA B O 1
ATOM 1599 N N . HIS B 1 42 ? -0.442 -18.891 -3.291 1 96.38 42 HIS B N 1
ATOM 1600 C CA . HIS B 1 42 ? 0.761 -18.125 -2.984 1 96.38 42 HIS B CA 1
ATOM 1601 C C . HIS B 1 42 ? 0.417 -16.703 -2.576 1 96.38 42 HIS B C 1
ATOM 1603 O O . HIS B 1 42 ? 0.915 -16.203 -1.563 1 96.38 42 HIS B O 1
ATOM 1609 N N . VAL B 1 43 ? -0.411 -16.062 -3.33 1 96.81 43 VAL B N 1
ATOM 1610 C CA . VAL B 1 43 ? -0.749 -14.664 -3.064 1 96.81 43 VAL B CA 1
ATOM 1611 C C . VAL B 1 43 ? -1.516 -14.562 -1.748 1 96.81 43 VAL B C 1
ATOM 1613 O O . VAL B 1 43 ? -1.279 -13.648 -0.957 1 96.81 43 VAL B O 1
ATOM 1616 N N . ALA B 1 44 ? -2.441 -15.453 -1.54 1 97.12 44 ALA B N 1
ATOM 1617 C CA . ALA B 1 44 ? -3.178 -15.461 -0.279 1 97.12 44 ALA B CA 1
ATOM 1618 C C . ALA B 1 44 ? -2.232 -15.617 0.909 1 97.12 44 ALA B C 1
ATOM 1620 O O . ALA B 1 44 ? -2.398 -14.945 1.933 1 97.12 44 ALA B O 1
ATOM 1621 N N . ARG B 1 45 ? -1.296 -16.469 0.777 1 97.12 45 ARG B N 1
ATOM 1622 C CA . ARG B 1 45 ? -0.303 -16.656 1.83 1 97.12 45 ARG B CA 1
ATOM 1623 C C . ARG B 1 45 ? 0.463 -15.359 2.092 1 97.12 45 ARG B C 1
ATOM 1625 O O . ARG B 1 45 ? 0.715 -15 3.246 1 97.12 45 ARG B O 1
ATOM 1632 N N . MET B 1 46 ? 0.833 -14.68 1.075 1 96.25 46 MET B N 1
ATOM 1633 C CA . MET B 1 46 ? 1.545 -13.414 1.211 1 96.25 46 MET B CA 1
ATOM 1634 C C . MET B 1 46 ? 0.66 -12.359 1.871 1 96.25 46 MET B C 1
ATOM 1636 O O . MET B 1 46 ? 1.118 -11.617 2.738 1 96.25 46 MET B O 1
ATOM 1640 N N . VAL B 1 47 ? -0.555 -12.32 1.44 1 96.88 47 VAL B N 1
ATOM 1641 C CA . VAL B 1 47 ? -1.499 -11.359 1.994 1 96.88 47 VAL B CA 1
ATOM 1642 C C . VAL B 1 47 ? -1.644 -11.578 3.498 1 96.88 47 VAL B C 1
ATOM 1644 O O . VAL B 1 47 ? -1.593 -10.625 4.281 1 96.88 47 VAL B O 1
ATOM 1647 N N . VAL B 1 48 ? -1.815 -12.805 3.912 1 96.56 48 VAL B N 1
ATOM 1648 C CA . VAL B 1 48 ? -1.955 -13.141 5.324 1 96.56 48 VAL B CA 1
ATOM 1649 C C . VAL B 1 48 ? -0.691 -12.734 6.078 1 96.56 48 VAL B C 1
ATOM 1651 O O . VAL B 1 48 ? -0.768 -12.117 7.145 1 96.56 48 VAL B O 1
ATOM 1654 N N . ARG B 1 49 ? 0.412 -13.023 5.5 1 96.19 49 ARG B N 1
ATOM 1655 C CA . ARG B 1 49 ? 1.688 -12.703 6.137 1 96.19 49 ARG B CA 1
ATOM 1656 C C . ARG B 1 49 ? 1.881 -11.195 6.25 1 96.19 49 ARG B C 1
ATOM 1658 O O . ARG B 1 49 ? 2.215 -10.688 7.324 1 96.19 49 ARG B O 1
ATOM 1665 N N . PHE B 1 50 ? 1.673 -10.516 5.188 1 95.56 50 PHE B N 1
ATOM 1666 C CA . PHE B 1 50 ? 1.903 -9.078 5.16 1 95.56 50 PHE B CA 1
ATOM 1667 C C . PHE B 1 50 ? 0.884 -8.352 6.027 1 95.56 50 PHE B C 1
ATOM 1669 O O . PHE B 1 50 ? 1.225 -7.391 6.727 1 95.56 50 PHE B O 1
ATOM 1676 N N . ASP B 1 51 ? -0.326 -8.781 5.988 1 94.81 51 ASP B N 1
ATOM 1677 C CA . ASP B 1 51 ? -1.346 -8.141 6.812 1 94.81 51 ASP B CA 1
ATOM 1678 C C . ASP B 1 51 ? -1.08 -8.383 8.297 1 94.81 51 ASP B C 1
ATOM 1680 O O . ASP B 1 51 ? -1.335 -7.504 9.125 1 94.81 51 ASP B O 1
ATOM 1684 N N . THR B 1 52 ? -0.59 -9.516 8.656 1 93.5 52 THR B N 1
ATOM 1685 C CA . THR B 1 52 ? -0.317 -9.859 10.047 1 93.5 52 THR B CA 1
ATOM 1686 C C . THR B 1 52 ? 0.907 -9.102 10.555 1 93.5 52 THR B C 1
ATOM 1688 O O . THR B 1 52 ? 0.905 -8.594 11.68 1 93.5 52 THR B O 1
ATOM 1691 N N . TRP B 1 53 ? 1.932 -8.938 9.664 1 94.69 53 TRP B N 1
ATOM 1692 C CA . TRP B 1 53 ? 3.219 -8.461 10.164 1 94.69 53 TRP B CA 1
ATOM 1693 C C . TRP B 1 53 ? 3.453 -7.012 9.766 1 94.69 53 TRP B C 1
ATOM 1695 O O . TRP B 1 53 ? 4.375 -6.363 10.266 1 94.69 53 TRP B O 1
ATOM 1705 N N . ILE B 1 54 ? 2.646 -6.473 8.945 1 94.5 54 ILE B N 1
ATOM 1706 C CA . ILE B 1 54 ? 2.838 -5.09 8.523 1 94.5 54 ILE B CA 1
ATOM 1707 C C . ILE B 1 54 ? 1.585 -4.277 8.836 1 94.5 54 ILE B C 1
ATOM 1709 O O . ILE B 1 54 ? 1.627 -3.35 9.648 1 94.5 54 ILE B O 1
ATOM 1713 N N . THR B 1 55 ? 0.462 -4.668 8.32 1 93.5 55 THR B N 1
ATOM 1714 C CA . THR B 1 55 ? -0.771 -3.902 8.469 1 93.5 55 THR B CA 1
ATOM 1715 C C . THR B 1 55 ? -1.233 -3.908 9.93 1 93.5 55 THR B C 1
ATOM 1717 O O . THR B 1 55 ? -1.614 -2.867 10.469 1 93.5 55 THR B O 1
ATOM 1720 N N . THR B 1 56 ? -1.222 -5.082 10.562 1 92.69 56 THR B N 1
ATOM 1721 C CA . THR B 1 56 ? -1.681 -5.188 11.945 1 92.69 56 THR B CA 1
ATOM 1722 C C . THR B 1 56 ? -0.83 -4.316 12.867 1 92.69 56 THR B C 1
ATOM 1724 O O . THR B 1 56 ? -1.356 -3.467 13.586 1 92.69 56 THR B O 1
ATOM 1727 N N . PRO B 1 57 ? 0.506 -4.469 12.852 1 94.75 57 PRO B N 1
ATOM 1728 C CA . PRO B 1 57 ? 1.32 -3.586 13.688 1 94.75 57 PRO B CA 1
ATOM 1729 C C . PRO B 1 57 ? 1.127 -2.107 13.352 1 94.75 57 PRO B C 1
ATOM 1731 O O . PRO B 1 57 ? 1.175 -1.257 14.242 1 94.75 57 PRO B O 1
ATOM 1734 N N . ALA B 1 58 ? 0.95 -1.783 12.102 1 94.62 58 ALA B N 1
ATOM 1735 C CA . ALA B 1 58 ? 0.689 -0.401 11.703 1 94.62 58 ALA B CA 1
ATOM 1736 C C . ALA B 1 58 ? -0.575 0.131 12.375 1 94.62 58 ALA B C 1
ATOM 1738 O O . ALA B 1 58 ? -0.638 1.303 12.75 1 94.62 58 ALA B O 1
ATOM 1739 N N . GLY B 1 59 ? -1.573 -0.699 12.484 1 93.06 59 GLY B N 1
ATOM 1740 C CA . GLY B 1 59 ? -2.789 -0.316 13.18 1 93.06 59 GLY B CA 1
ATOM 1741 C C . GLY B 1 59 ? -2.555 0.036 14.641 1 93.06 59 GLY B C 1
ATOM 1742 O O . GLY B 1 59 ? -3.094 1.025 15.141 1 93.06 59 GLY B O 1
ATOM 1743 N N . PHE B 1 60 ? -1.744 -0.729 15.305 1 93.06 60 PHE B N 1
ATOM 1744 C CA . PHE B 1 60 ? -1.428 -0.472 16.703 1 93.06 60 PHE B CA 1
ATOM 1745 C C . PHE B 1 60 ? -0.614 0.808 16.844 1 93.06 60 PHE B C 1
ATOM 1747 O O . PHE B 1 60 ? -0.873 1.616 17.734 1 93.06 60 PHE B O 1
ATOM 1754 N N . VAL B 1 61 ? 0.365 0.965 15.984 1 95 61 VAL B N 1
ATOM 1755 C CA . VAL B 1 61 ? 1.174 2.18 16 1 95 61 VAL B CA 1
ATOM 1756 C C . VAL B 1 61 ? 0.282 3.398 15.781 1 95 61 VAL B C 1
ATOM 1758 O O . VAL B 1 61 ? 0.465 4.434 16.422 1 95 61 VAL B O 1
ATOM 1761 N N . GLN B 1 62 ? -0.67 3.248 14.953 1 92.75 62 GLN B N 1
ATOM 1762 C CA . GLN B 1 62 ? -1.611 4.324 14.664 1 92.75 62 GLN B CA 1
ATOM 1763 C C . GLN B 1 62 ? -2.355 4.758 15.922 1 92.75 62 GLN B C 1
ATOM 1765 O O . GLN B 1 62 ? -2.451 5.949 16.219 1 92.75 62 GLN B O 1
ATOM 1770 N N . VAL B 1 63 ? -2.863 3.834 16.609 1 88.5 63 VAL B N 1
ATOM 1771 C CA . VAL B 1 63 ? -3.668 4.117 17.797 1 88.5 63 VAL B CA 1
ATOM 1772 C C . VAL B 1 63 ? -2.785 4.711 18.891 1 88.5 63 VAL B C 1
ATOM 1774 O O . VAL B 1 63 ? -3.145 5.719 19.516 1 88.5 63 VAL B O 1
ATOM 1777 N N . ILE B 1 64 ? -1.641 4.113 19.078 1 92.38 64 ILE B N 1
ATOM 1778 C CA . ILE B 1 64 ? -0.736 4.527 20.141 1 92.38 64 ILE B CA 1
ATOM 1779 C C . ILE B 1 64 ? -0.242 5.949 19.875 1 92.38 64 ILE B C 1
ATOM 1781 O O . ILE B 1 64 ? -0.287 6.805 20.766 1 92.38 64 ILE B O 1
ATOM 1785 N N . THR B 1 65 ? 0.168 6.211 18.656 1 92.38 65 THR B N 1
ATOM 1786 C CA . THR B 1 65 ? 0.687 7.535 18.328 1 92.38 65 THR B CA 1
ATOM 1787 C C . THR B 1 65 ? -0.433 8.57 18.344 1 92.38 65 THR B C 1
ATOM 1789 O O . THR B 1 65 ? -0.236 9.703 18.781 1 92.38 65 THR B O 1
ATOM 1792 N N . GLY B 1 66 ? -1.572 8.234 17.828 1 86.69 66 GLY B N 1
ATOM 1793 C CA . GLY B 1 66 ? -2.711 9.133 17.891 1 86.69 66 GLY B CA 1
ATOM 1794 C C . GLY B 1 66 ? -3.076 9.531 19.297 1 86.69 66 GLY B C 1
ATOM 1795 O O . GLY B 1 66 ? -3.281 10.719 19.594 1 86.69 66 GLY B O 1
ATOM 1796 N N . TYR B 1 67 ? -3.129 8.578 20.141 1 85.69 67 TYR B N 1
ATOM 1797 C CA . TYR B 1 67 ? -3.439 8.828 21.547 1 85.69 67 TYR B CA 1
ATOM 1798 C C . TYR B 1 67 ? -2.371 9.703 22.188 1 85.69 67 TYR B C 1
ATOM 1800 O O . TYR B 1 67 ? -2.689 10.656 22.906 1 85.69 67 TYR B O 1
ATOM 1808 N N . ALA B 1 68 ? -1.155 9.328 22.016 1 89.5 68 ALA B N 1
ATOM 1809 C CA . ALA B 1 68 ? -0.043 10.086 22.594 1 89.5 68 ALA B CA 1
ATOM 1810 C C . ALA B 1 68 ? -0.066 11.531 22.125 1 89.5 68 ALA B C 1
ATOM 1812 O O . ALA B 1 68 ? 0.198 12.453 22.906 1 89.5 68 ALA B O 1
ATOM 1813 N N . MET B 1 69 ? -0.385 11.734 20.906 1 88.38 69 MET B N 1
ATOM 1814 C CA . MET B 1 69 ? -0.423 13.086 20.359 1 88.38 69 MET B CA 1
ATOM 1815 C C . MET B 1 69 ? -1.544 13.898 20.984 1 88.38 69 MET B C 1
ATOM 1817 O O . MET B 1 69 ? -1.373 15.086 21.266 1 88.38 69 MET B O 1
ATOM 1821 N N . VAL B 1 70 ? -2.654 13.305 21.188 1 82.12 70 VAL B N 1
ATOM 1822 C CA . VAL B 1 70 ? -3.783 13.992 21.812 1 82.12 70 VAL B CA 1
ATOM 1823 C C . VAL B 1 70 ? -3.428 14.383 23.234 1 82.12 70 VAL B C 1
ATOM 1825 O O . VAL B 1 70 ? -3.742 15.492 23.688 1 82.12 70 VAL B O 1
ATOM 1828 N N . ARG B 1 71 ? -2.793 13.562 23.906 1 83.19 71 ARG B N 1
ATOM 1829 C CA . ARG B 1 71 ? -2.398 13.82 25.297 1 83.19 71 ARG B CA 1
ATOM 1830 C C . ARG B 1 71 ? -1.367 14.945 25.359 1 83.19 71 ARG B C 1
ATOM 1832 O O . ARG B 1 71 ? -1.411 15.781 26.266 1 83.19 71 ARG B O 1
ATOM 1839 N N . LEU B 1 72 ? -0.485 14.938 24.484 1 84.94 72 LEU B N 1
ATOM 1840 C CA . LEU B 1 72 ? 0.583 15.93 24.469 1 84.94 72 LEU B CA 1
ATOM 1841 C C . LEU B 1 72 ? 0.049 17.297 24.047 1 84.94 72 LEU B C 1
ATOM 1843 O O . LEU B 1 72 ? 0.579 18.328 24.453 1 84.94 72 LEU B O 1
ATOM 1847 N N . SER B 1 73 ? -0.795 17.328 23.094 1 77.69 73 SER B N 1
ATOM 1848 C CA . SER B 1 73 ? -1.32 18.594 22.578 1 77.69 73 SER B CA 1
ATOM 1849 C C . SER B 1 73 ? -2.229 19.281 23.609 1 77.69 73 SER B C 1
ATOM 1851 O O . SER B 1 73 ? -2.564 20.453 23.453 1 77.69 73 SER B O 1
ATOM 1853 N N . GLY B 1 74 ? -2.457 18.703 24.75 1 69.31 74 GLY B N 1
ATOM 1854 C CA . GLY B 1 74 ? -3.318 19.297 25.766 1 69.31 74 GLY B CA 1
ATOM 1855 C C . GLY B 1 74 ? -4.754 19.453 25.297 1 69.31 74 GLY B C 1
ATOM 1856 O O . GLY B 1 74 ? -5.547 20.141 25.953 1 69.31 74 GLY B O 1
ATOM 1857 N N . MET B 1 75 ? -4.852 19.203 23.984 1 62.97 75 MET B N 1
ATOM 1858 C CA . MET B 1 75 ? -6.215 19.297 23.469 1 62.97 75 MET B CA 1
ATOM 1859 C C . MET B 1 75 ? -7.141 18.328 24.188 1 62.97 75 MET B C 1
ATOM 1861 O O . MET B 1 75 ? -6.688 17.297 24.703 1 62.97 75 MET B O 1
ATOM 1865 N N . ALA B 1 76 ? -8.344 18.797 24.453 1 60.66 76 ALA B N 1
ATOM 1866 C CA . ALA B 1 76 ? -9.305 17.906 25.094 1 60.66 76 ALA B CA 1
ATOM 1867 C C . ALA B 1 76 ? -9.641 16.719 24.188 1 60.66 76 ALA B C 1
ATOM 1869 O O . ALA B 1 76 ? -9.852 16.891 22.984 1 60.66 76 ALA B O 1
ATOM 1870 N N . LEU B 1 77 ? -9.258 15.516 24.484 1 60.81 77 LEU B N 1
ATOM 1871 C CA . LEU B 1 77 ? -9.648 14.289 23.812 1 60.81 77 LEU B CA 1
ATOM 1872 C C . LEU B 1 77 ? -11.094 14.359 23.328 1 60.81 77 LEU B C 1
ATOM 1874 O O . LEU B 1 77 ? -11.461 13.711 22.344 1 60.81 77 LEU B O 1
ATOM 1878 N N . LEU B 1 78 ? -11.75 15.273 24 1 61.41 78 LEU B N 1
ATOM 1879 C CA . LEU B 1 78 ? -13.203 15.297 23.828 1 61.41 78 LEU B CA 1
ATOM 1880 C C . LEU B 1 78 ? -13.609 16.25 22.703 1 61.41 78 LEU B C 1
ATOM 1882 O O . LEU B 1 78 ? -14.758 16.672 22.625 1 61.41 78 LEU B O 1
ATOM 1886 N N . THR B 1 79 ? -12.68 16.547 21.891 1 67.19 79 THR B N 1
ATOM 1887 C CA . THR B 1 79 ? -13.164 17.312 20.75 1 67.19 79 THR B CA 1
ATOM 1888 C C . THR B 1 79 ? -13.914 16.391 19.781 1 67.19 79 THR B C 1
ATOM 1890 O O . THR B 1 79 ? -13.523 15.242 19.562 1 67.19 79 THR B O 1
ATOM 1893 N N . ASP B 1 80 ? -14.969 16.812 19.281 1 73 80 ASP B N 1
ATOM 1894 C CA . ASP B 1 80 ? -15.938 16.031 18.516 1 73 80 ASP B CA 1
ATOM 1895 C C . ASP B 1 80 ? -15.266 15.312 17.359 1 73 80 ASP B C 1
ATOM 1897 O O . ASP B 1 80 ? -15.516 14.125 17.141 1 73 80 ASP B O 1
ATOM 1901 N N . TRP B 1 81 ? -14.32 15.977 16.703 1 71.69 81 TRP B N 1
ATOM 1902 C CA . TRP B 1 81 ? -13.758 15.336 15.516 1 71.69 81 TRP B CA 1
ATOM 1903 C C . TRP B 1 81 ? -12.797 14.227 15.906 1 71.69 81 TRP B C 1
ATOM 1905 O O . TRP B 1 81 ? -12.68 13.219 15.203 1 71.69 81 TRP B O 1
ATOM 1915 N N . ILE B 1 82 ? -12.148 14.344 17.047 1 73.94 82 ILE B N 1
ATOM 1916 C CA . ILE B 1 82 ? -11.195 13.336 17.5 1 73.94 82 ILE B CA 1
ATOM 1917 C C . ILE B 1 82 ? -11.945 12.086 17.969 1 73.94 82 ILE B C 1
ATOM 1919 O O . ILE B 1 82 ? -11.602 10.969 17.578 1 73.94 82 ILE B O 1
ATOM 1923 N N . ILE B 1 83 ? -12.961 12.375 18.688 1 77.06 83 ILE B N 1
ATOM 1924 C CA . ILE B 1 83 ? -13.75 11.25 19.203 1 77.06 83 ILE B CA 1
ATOM 1925 C C . ILE B 1 83 ? -14.398 10.508 18.031 1 77.06 83 ILE B C 1
ATOM 1927 O O . ILE B 1 83 ? -14.406 9.273 18.016 1 77.06 83 ILE B O 1
ATOM 1931 N N . SER B 1 84 ? -14.883 11.242 17.109 1 80.12 84 SER B N 1
ATOM 1932 C CA . SER B 1 84 ? -15.5 10.602 15.953 1 80.12 84 SER B CA 1
ATOM 1933 C C . SER B 1 84 ? -14.477 9.789 15.172 1 80.12 84 SER B C 1
ATOM 1935 O O . SER B 1 84 ? -14.766 8.672 14.742 1 80.12 84 SER B O 1
ATOM 1937 N N . SER B 1 85 ? -13.289 10.344 15.031 1 79.62 85 SER B N 1
ATOM 1938 C CA . SER B 1 85 ? -12.258 9.617 14.297 1 79.62 85 SER B CA 1
ATOM 1939 C C . SER B 1 85 ? -11.836 8.352 15.039 1 79.62 85 SER B C 1
ATOM 1941 O O . SER B 1 85 ? -11.578 7.324 14.414 1 79.62 85 SER B O 1
ATOM 1943 N N . LEU B 1 86 ? -11.859 8.438 16.297 1 81.06 86 LEU B N 1
ATOM 1944 C CA . LEU B 1 86 ? -11.469 7.285 17.109 1 81.06 86 LEU B CA 1
ATOM 1945 C C . LEU B 1 86 ? -12.539 6.195 17.031 1 81.06 86 LEU B C 1
ATOM 1947 O O . LEU B 1 86 ? -12.211 5.008 16.984 1 81.06 86 LEU B O 1
ATOM 1951 N N . ILE B 1 87 ? -13.711 6.609 17.031 1 85.06 87 ILE B N 1
ATOM 1952 C CA . ILE B 1 87 ? -14.812 5.656 16.953 1 85.06 87 ILE B CA 1
ATOM 1953 C C . ILE B 1 87 ? -14.781 4.949 15.602 1 85.06 87 ILE B C 1
ATOM 1955 O O . ILE B 1 87 ? -14.883 3.721 15.531 1 85.06 87 ILE B O 1
ATOM 1959 N N . ILE B 1 88 ? -14.688 5.719 14.562 1 87.06 88 ILE B N 1
ATOM 1960 C CA . ILE B 1 88 ? -14.633 5.129 13.234 1 87.06 88 ILE B CA 1
ATOM 1961 C C . ILE B 1 88 ? -13.414 4.207 13.125 1 87.06 88 ILE B C 1
ATOM 1963 O O . ILE B 1 88 ? -13.508 3.111 12.57 1 87.06 88 ILE B O 1
ATOM 1967 N N . PHE B 1 89 ? -12.367 4.625 13.688 1 89 89 PHE B N 1
ATOM 1968 C CA . PHE B 1 89 ? -11.156 3.814 13.648 1 89 89 PHE B CA 1
ATOM 1969 C C . PHE B 1 89 ? -11.367 2.492 14.375 1 89 89 PHE B C 1
ATOM 1971 O O . PHE B 1 89 ? -10.961 1.437 13.883 1 89 89 PHE B O 1
ATOM 1978 N N . ALA B 1 90 ? -11.938 2.559 15.477 1 87.88 90 ALA B N 1
ATOM 1979 C CA . ALA B 1 90 ? -12.211 1.347 16.25 1 87.88 90 ALA B CA 1
ATOM 1980 C C . ALA B 1 90 ? -13.117 0.395 15.461 1 87.88 90 ALA B C 1
ATOM 1982 O O . ALA B 1 90 ? -12.898 -0.819 15.469 1 87.88 90 ALA B O 1
ATOM 1983 N N . CYS B 1 91 ? -14.062 0.889 14.82 1 90.06 91 CYS B N 1
ATOM 1984 C CA . CYS B 1 91 ? -14.977 0.083 14.016 1 90.06 91 CYS B CA 1
ATOM 1985 C C . CYS B 1 91 ? -14.242 -0.579 12.859 1 90.06 91 CYS B C 1
ATOM 1987 O O . CYS B 1 91 ? -14.383 -1.782 12.633 1 90.06 91 CYS B O 1
ATOM 1989 N N . VAL B 1 92 ? -13.484 0.201 12.18 1 88.44 92 VAL B N 1
ATOM 1990 C CA . VAL B 1 92 ? -12.719 -0.316 11.047 1 88.44 92 VAL B CA 1
ATOM 1991 C C . VAL B 1 92 ? -11.703 -1.347 11.539 1 88.44 92 VAL B C 1
ATOM 1993 O O . VAL B 1 92 ? -11.523 -2.395 10.914 1 88.44 92 VAL B O 1
ATOM 1996 N N . GLY B 1 93 ? -11.07 -1.064 12.625 1 86.94 93 GLY B N 1
ATOM 1997 C CA . GLY B 1 93 ? -10.148 -2.01 13.227 1 86.94 93 GLY B CA 1
ATOM 1998 C C . GLY B 1 93 ? -10.805 -3.322 13.617 1 86.94 93 GLY B C 1
ATOM 1999 O O . GLY B 1 93 ? -10.234 -4.395 13.406 1 86.94 93 GLY B O 1
ATOM 2000 N N . ALA B 1 94 ? -11.961 -3.211 14.133 1 89.31 94 ALA B N 1
ATOM 2001 C CA . ALA B 1 94 ? -12.703 -4.406 14.516 1 89.31 94 ALA B CA 1
ATOM 2002 C C . ALA B 1 94 ? -13.062 -5.246 13.297 1 89.31 94 ALA B C 1
ATOM 2004 O O . ALA B 1 94 ? -13.109 -6.477 13.375 1 89.31 94 ALA B O 1
ATOM 2005 N N . LEU B 1 95 ? -13.305 -4.609 12.211 1 89.5 95 LEU B N 1
ATOM 2006 C CA . LEU B 1 95 ? -13.625 -5.305 10.969 1 89.5 95 LEU B CA 1
ATOM 2007 C C . LEU B 1 95 ? -12.406 -6.023 10.414 1 89.5 95 LEU B C 1
ATOM 2009 O O . LEU B 1 95 ? -12.539 -6.984 9.648 1 89.5 95 LEU B O 1
ATOM 2013 N N . TRP B 1 96 ? -11.297 -5.578 10.75 1 87.81 96 TRP B N 1
ATOM 2014 C CA . TRP B 1 96 ? -10.055 -6.141 10.242 1 87.81 96 TRP B CA 1
ATOM 2015 C C . TRP B 1 96 ? -9.852 -7.566 10.742 1 87.81 96 TRP B C 1
ATOM 2017 O O . TRP B 1 96 ? -9.312 -8.414 10.031 1 87.81 96 TRP B O 1
ATOM 2027 N N . LEU B 1 97 ? -10.312 -7.918 11.969 1 88.44 97 LEU B N 1
ATOM 2028 C CA . LEU B 1 97 ? -10.094 -9.242 12.539 1 88.44 97 LEU B CA 1
ATOM 2029 C C . LEU B 1 97 ? -10.805 -10.312 11.719 1 88.44 97 LEU B C 1
ATOM 2031 O O . LEU B 1 97 ? -10.18 -11.281 11.289 1 88.44 97 LEU B O 1
ATOM 2035 N N . PRO B 1 98 ? -12.062 -10.125 11.5 1 93 98 PRO B N 1
ATOM 2036 C CA . PRO B 1 98 ? -12.711 -11.109 10.633 1 93 98 PRO B CA 1
ATOM 2037 C C . PRO B 1 98 ? -12.07 -11.188 9.25 1 93 98 PRO B C 1
ATOM 2039 O O . PRO B 1 98 ? -12.016 -12.266 8.656 1 93 98 PRO B O 1
ATOM 2042 N N . VAL B 1 99 ? -11.609 -10.148 8.727 1 93.81 99 VAL B N 1
ATOM 2043 C CA . VAL B 1 99 ? -10.961 -10.125 7.422 1 93.81 99 VAL B CA 1
ATOM 2044 C C . VAL B 1 99 ? -9.711 -11 7.449 1 93.81 99 VAL B C 1
ATOM 2046 O O . VAL B 1 99 ? -9.453 -11.766 6.512 1 93.81 99 VAL B O 1
ATOM 2049 N N . LEU B 1 100 ? -8.969 -10.953 8.484 1 93.81 100 LEU B N 1
ATOM 2050 C CA . LEU B 1 100 ? -7.77 -11.766 8.617 1 93.81 100 LEU B CA 1
ATOM 2051 C C . LEU B 1 100 ? -8.117 -13.25 8.68 1 93.81 100 LEU B C 1
ATOM 2053 O O . LEU B 1 100 ? -7.441 -14.078 8.07 1 93.81 100 LEU B O 1
ATOM 2057 N N . ILE B 1 101 ? -9.148 -13.547 9.445 1 94.75 101 ILE B N 1
ATOM 2058 C CA . ILE B 1 101 ? -9.586 -14.938 9.57 1 94.75 101 ILE B CA 1
ATOM 2059 C C . ILE B 1 101 ? -10.039 -15.461 8.211 1 94.75 101 ILE B C 1
ATOM 2061 O O . ILE B 1 101 ? -9.695 -16.578 7.824 1 94.75 101 ILE B O 1
ATOM 2065 N N . LEU B 1 102 ? -10.781 -14.695 7.512 1 96.06 102 LEU B N 1
ATOM 2066 C CA . LEU B 1 102 ? -11.266 -15.086 6.191 1 96.06 102 LEU B CA 1
ATOM 2067 C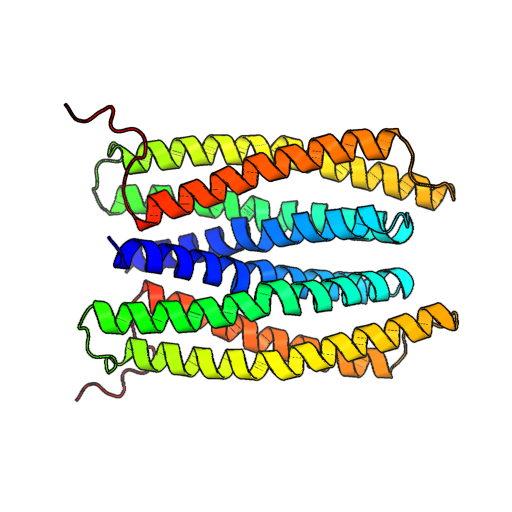 C . LEU B 1 102 ? -10.109 -15.258 5.215 1 96.06 102 LEU B C 1
ATOM 2069 O O . LEU B 1 102 ? -10.133 -16.156 4.375 1 96.06 102 LEU B O 1
ATOM 2073 N N . GLN B 1 103 ? -9.133 -14.398 5.297 1 96.12 103 GLN B N 1
ATOM 2074 C CA . GLN B 1 103 ? -7.961 -14.523 4.445 1 96.12 103 GLN B CA 1
ATOM 2075 C C . GLN B 1 103 ? -7.254 -15.859 4.684 1 96.12 103 GLN B C 1
ATOM 2077 O O . GLN B 1 103 ? -6.812 -16.516 3.734 1 96.12 103 GLN B O 1
ATOM 2082 N N . LYS B 1 104 ? -7.121 -16.234 5.914 1 96.56 104 LYS B N 1
ATOM 2083 C CA . LYS B 1 104 ? -6.488 -17.5 6.246 1 96.56 104 LYS B CA 1
ATOM 2084 C C . LYS B 1 104 ? -7.293 -18.672 5.703 1 96.56 104 LYS B C 1
ATOM 2086 O O . LYS B 1 104 ? -6.719 -19.672 5.242 1 96.56 104 LYS B O 1
ATOM 2091 N N . ARG B 1 105 ? -8.531 -18.484 5.828 1 96.69 105 ARG B N 1
ATOM 2092 C CA . ARG B 1 105 ? -9.398 -19.531 5.281 1 96.69 105 ARG B CA 1
ATOM 2093 C C . ARG B 1 105 ? -9.242 -19.625 3.766 1 96.69 105 ARG B C 1
ATOM 2095 O O . ARG B 1 105 ? -9.172 -20.734 3.219 1 96.69 105 ARG B O 1
ATOM 2102 N N . LEU B 1 106 ? -9.211 -18.531 3.078 1 96.94 106 LEU B N 1
ATOM 2103 C CA . LEU B 1 106 ? -9 -18.516 1.635 1 96.94 106 LEU B CA 1
ATOM 2104 C C . LEU B 1 106 ? -7.676 -19.188 1.274 1 96.94 106 LEU B C 1
ATOM 2106 O O . LEU B 1 106 ? -7.602 -19.953 0.308 1 96.94 106 LEU B O 1
ATOM 2110 N N . GLU B 1 107 ? -6.691 -18.828 2.045 1 96.69 107 GLU B N 1
ATOM 2111 C CA . GLU B 1 107 ? -5.383 -19.438 1.854 1 96.69 107 GLU B CA 1
ATOM 2112 C C . GLU B 1 107 ? -5.465 -20.953 1.968 1 96.69 107 GLU B C 1
ATOM 2114 O O . GLU B 1 107 ? -4.941 -21.688 1.115 1 96.69 107 GLU B O 1
ATOM 2119 N N . ARG B 1 108 ? -6.102 -21.422 2.99 1 96.5 108 ARG B N 1
ATOM 2120 C CA . ARG B 1 108 ? -6.219 -22.859 3.229 1 96.5 108 ARG B CA 1
ATOM 2121 C C . ARG B 1 108 ? -6.988 -23.547 2.102 1 96.5 108 ARG B C 1
ATOM 2123 O O . ARG B 1 108 ? -6.621 -24.641 1.659 1 96.5 108 ARG B O 1
ATOM 2130 N N . LEU B 1 109 ? -8.031 -22.984 1.681 1 96.06 109 LEU B N 1
ATOM 2131 C CA . LEU B 1 109 ? -8.844 -23.547 0.606 1 96.06 109 LEU B CA 1
ATOM 2132 C C . LEU B 1 109 ? -8.055 -23.609 -0.697 1 96.06 109 LEU B C 1
ATOM 2134 O O . LEU B 1 109 ? -8.141 -24.594 -1.433 1 96.06 109 LEU B O 1
ATOM 2138 N N . ALA B 1 110 ? -7.328 -22.625 -0.983 1 96.12 110 ALA B N 1
ATOM 2139 C CA . ALA B 1 110 ? -6.5 -22.609 -2.188 1 96.12 110 ALA B CA 1
ATOM 2140 C C . ALA B 1 110 ? -5.398 -23.656 -2.105 1 96.12 110 ALA B C 1
ATOM 2142 O O . ALA B 1 110 ? -5.113 -24.344 -3.086 1 96.12 110 ALA B O 1
ATOM 2143 N N . ASP B 1 111 ? -4.777 -23.734 -0.965 1 96.12 111 ASP B N 1
ATOM 2144 C CA . ASP B 1 111 ? -3.742 -24.734 -0.747 1 96.12 111 ASP B CA 1
ATOM 2145 C C . ASP B 1 111 ? -4.289 -26.141 -0.964 1 96.12 111 ASP B C 1
ATOM 2147 O O . ASP B 1 111 ? -3.605 -27 -1.531 1 96.12 111 ASP B O 1
ATOM 2151 N N . HIS B 1 112 ? -5.434 -26.359 -0.454 1 95.25 112 HIS B N 1
ATOM 2152 C CA . HIS B 1 112 ? -6.074 -27.656 -0.633 1 95.25 112 HIS B CA 1
ATOM 2153 C C . HIS B 1 112 ? -6.312 -27.953 -2.109 1 95.25 112 HIS B C 1
ATOM 2155 O O . HIS B 1 112 ? -6.113 -29.078 -2.561 1 95.25 112 HIS B O 1
ATOM 2161 N N . ALA B 1 113 ? -6.746 -27.031 -2.828 1 95.12 113 ALA B N 1
ATOM 2162 C CA . ALA B 1 113 ? -6.973 -27.188 -4.262 1 95.12 113 ALA B CA 1
ATOM 2163 C C . ALA B 1 113 ? -5.676 -27.531 -4.988 1 95.12 113 ALA B C 1
ATOM 2165 O O . ALA B 1 113 ? -5.664 -28.375 -5.891 1 95.12 113 ALA B O 1
ATOM 2166 N N . VAL B 1 114 ? -4.613 -26.875 -4.645 1 94.38 114 VAL B N 1
ATOM 2167 C CA . VAL B 1 114 ? -3.311 -27.172 -5.238 1 94.38 114 VAL B CA 1
ATOM 2168 C C . VAL B 1 114 ? -2.896 -28.594 -4.918 1 94.38 114 VAL B C 1
ATOM 2170 O O . VAL B 1 114 ? -2.467 -29.344 -5.801 1 94.38 114 VAL B O 1
ATOM 2173 N N . ALA B 1 115 ? -3.004 -28.969 -3.68 1 95.31 115 ALA B N 1
ATOM 2174 C CA . ALA B 1 115 ? -2.574 -30.281 -3.205 1 95.31 115 ALA B CA 1
ATOM 2175 C C . ALA B 1 115 ? -3.361 -31.406 -3.891 1 95.31 115 ALA B C 1
ATOM 2177 O O . ALA B 1 115 ? -2.822 -32.469 -4.152 1 95.31 115 ALA B O 1
ATOM 2178 N N . THR B 1 116 ? -4.613 -31.141 -4.145 1 94.69 116 THR B N 1
ATOM 2179 C CA . THR B 1 116 ? -5.477 -32.188 -4.699 1 94.69 116 THR B CA 1
ATOM 2180 C C . THR B 1 116 ? -5.578 -32.031 -6.215 1 94.69 116 THR B C 1
ATOM 2182 O O . THR B 1 116 ? -6.172 -32.875 -6.883 1 94.69 116 THR B O 1
ATOM 2185 N N . GLY B 1 117 ? -5.043 -30.984 -6.711 1 92.38 117 GLY B N 1
ATOM 2186 C CA . GLY B 1 117 ? -5.109 -30.766 -8.148 1 92.38 117 GLY B CA 1
ATOM 2187 C C . GLY B 1 117 ? -6.504 -30.422 -8.633 1 92.38 117 GLY B C 1
ATOM 2188 O O . GLY B 1 117 ? -6.895 -30.797 -9.734 1 92.38 117 GLY B O 1
ATOM 2189 N N . THR B 1 118 ? -7.285 -29.812 -7.754 1 90.69 118 THR B N 1
ATOM 2190 C CA . THR B 1 118 ? -8.648 -29.438 -8.094 1 90.69 118 THR B CA 1
ATOM 2191 C C . THR B 1 118 ? -8.75 -27.938 -8.344 1 90.69 118 THR B C 1
ATOM 2193 O O . THR B 1 118 ? -7.793 -27.188 -8.094 1 90.69 118 THR B O 1
ATOM 2196 N N . LEU B 1 119 ? -9.891 -27.609 -8.945 1 89.38 119 LEU B N 1
ATOM 2197 C CA . LEU B 1 119 ? -10.156 -26.188 -9.18 1 89.38 119 LEU B CA 1
ATOM 2198 C C . LEU B 1 119 ? -10.789 -25.547 -7.953 1 89.38 119 LEU B C 1
ATOM 2200 O O . LEU B 1 119 ? -11.18 -26.234 -7.012 1 89.38 119 LEU B O 1
ATOM 2204 N N . ILE B 1 120 ? -10.719 -24.234 -8.039 1 86.81 120 ILE B N 1
ATOM 2205 C CA . ILE B 1 120 ? -11.352 -23.469 -6.969 1 86.81 120 ILE B CA 1
ATOM 2206 C C . ILE B 1 120 ? -12.844 -23.781 -6.922 1 86.81 120 ILE B C 1
ATOM 2208 O O . ILE B 1 120 ? -13.5 -23.859 -7.961 1 86.81 120 ILE B O 1
ATOM 2212 N N . ASP B 1 121 ? -13.383 -23.969 -5.656 1 88.06 121 ASP B N 1
ATOM 2213 C CA . ASP B 1 121 ? -14.75 -24.453 -5.484 1 88.06 121 ASP B CA 1
ATOM 2214 C C . ASP B 1 121 ? -15.664 -23.344 -4.988 1 88.06 121 ASP B C 1
ATOM 2216 O O . ASP B 1 121 ? -15.25 -22.188 -4.875 1 88.06 121 ASP B O 1
ATOM 2220 N N . ASP B 1 122 ? -16.922 -23.766 -4.785 1 91.56 122 ASP B N 1
ATOM 2221 C CA . ASP B 1 122 ? -17.953 -22.828 -4.379 1 91.56 122 ASP B CA 1
ATOM 2222 C C . ASP B 1 122 ? -17.703 -22.297 -2.969 1 91.56 122 ASP B C 1
ATOM 2224 O O . ASP B 1 122 ? -18.062 -21.156 -2.648 1 91.56 122 ASP B O 1
ATOM 2228 N N . GLN B 1 123 ? -17.141 -23.125 -2.227 1 92.69 123 GLN B N 1
ATOM 2229 C CA . GLN B 1 123 ? -16.828 -22.688 -0.87 1 92.69 123 GLN B CA 1
ATOM 2230 C C . GLN B 1 123 ? -15.859 -21.5 -0.88 1 92.69 123 GLN B C 1
ATOM 2232 O O . GLN B 1 123 ? -16.031 -20.547 -0.128 1 92.69 123 GLN B O 1
ATOM 2237 N N . PHE B 1 124 ? -14.836 -21.578 -1.709 1 95.25 124 PHE B N 1
ATOM 2238 C CA . PHE B 1 124 ? -13.891 -20.484 -1.87 1 95.25 124 PHE B CA 1
ATOM 2239 C C . PHE B 1 124 ? -14.609 -19.203 -2.287 1 95.25 124 PHE B C 1
ATOM 2241 O O . PHE B 1 124 ? -14.352 -18.141 -1.731 1 95.25 124 PHE B O 1
ATOM 2248 N N . GLN B 1 125 ? -15.531 -19.359 -3.17 1 94.88 125 GLN B N 1
ATOM 2249 C CA . GLN B 1 125 ? -16.219 -18.188 -3.701 1 94.88 125 GLN B CA 1
ATOM 2250 C C . GLN B 1 125 ? -17.078 -17.516 -2.625 1 94.88 125 GLN B C 1
ATOM 2252 O O . GLN B 1 125 ? -17.172 -16.281 -2.584 1 94.88 125 GLN B O 1
ATOM 2257 N N . SER B 1 126 ? -17.688 -18.266 -1.81 1 96 126 SER B N 1
ATOM 2258 C CA . SER B 1 126 ? -18.5 -17.703 -0.735 1 96 126 SER B CA 1
ATOM 2259 C C . SER B 1 126 ? -17.641 -16.938 0.264 1 96 126 SER B C 1
ATOM 2261 O O . SER B 1 126 ? -17.984 -15.82 0.651 1 96 126 SER B O 1
ATOM 2263 N N . VAL B 1 127 ? -16.562 -17.531 0.661 1 96.5 127 VAL B N 1
ATOM 2264 C CA . VAL B 1 127 ? -15.656 -16.891 1.603 1 96.5 127 VAL B CA 1
ATOM 2265 C C . VAL B 1 127 ? -15.062 -15.641 0.969 1 96.5 127 VAL B C 1
ATOM 2267 O O . VAL B 1 127 ? -14.953 -14.594 1.624 1 96.5 127 VAL B O 1
ATOM 2270 N N . TYR B 1 128 ? -14.75 -15.766 -0.259 1 96.88 128 TYR B N 1
ATOM 2271 C CA . TYR B 1 128 ? -14.18 -14.648 -1.002 1 96.88 128 TYR B CA 1
ATOM 2272 C C . TYR B 1 128 ? -15.148 -13.469 -1.05 1 96.88 128 TYR B C 1
ATOM 2274 O O . TYR B 1 128 ? -14.742 -12.32 -0.876 1 96.88 128 TYR B O 1
ATOM 2282 N N . ARG B 1 129 ? -16.359 -13.688 -1.322 1 96.88 129 ARG B N 1
ATOM 2283 C CA . ARG B 1 129 ? -17.359 -12.625 -1.419 1 96.88 129 ARG B CA 1
ATOM 2284 C C . ARG B 1 129 ? -17.5 -11.883 -0.095 1 96.88 129 ARG B C 1
ATOM 2286 O O . ARG B 1 129 ? -17.594 -10.656 -0.075 1 96.88 129 ARG B O 1
ATOM 2293 N N . LEU B 1 130 ? -17.562 -12.648 0.903 1 96.19 130 LEU B N 1
ATOM 2294 C CA . LEU B 1 130 ? -17.641 -12.023 2.221 1 96.19 130 LEU B CA 1
ATOM 2295 C C . LEU B 1 130 ? -16.406 -11.188 2.502 1 96.19 130 LEU B C 1
ATOM 2297 O O . LEU B 1 130 ? -16.516 -10.047 2.961 1 96.19 130 LEU B O 1
ATOM 2301 N N . TRP B 1 131 ? -15.242 -11.727 2.248 1 96.56 131 TRP B N 1
ATOM 2302 C CA . TRP B 1 131 ? -13.969 -11.031 2.408 1 96.56 131 TRP B CA 1
ATOM 2303 C C . TRP B 1 131 ? -13.945 -9.75 1.583 1 96.56 131 TRP B C 1
ATOM 2305 O O . TRP B 1 131 ? -13.523 -8.695 2.072 1 96.56 131 TRP B O 1
ATOM 2315 N N . PHE B 1 132 ? -14.477 -9.828 0.376 1 96.88 132 PHE B N 1
ATOM 2316 C CA . PHE B 1 132 ? -14.492 -8.711 -0.56 1 96.88 132 PHE B CA 1
ATOM 2317 C C . PHE B 1 132 ? -15.312 -7.547 -0.006 1 96.88 132 PHE B C 1
ATOM 2319 O O . PHE B 1 132 ? -14.844 -6.41 0.032 1 96.88 132 PHE B O 1
ATOM 2326 N N . TRP B 1 133 ? -16.453 -7.84 0.476 1 96.31 133 TRP B N 1
ATOM 2327 C CA . TRP B 1 133 ? -17.359 -6.789 0.934 1 96.31 133 TRP B CA 1
ATOM 2328 C C . TRP B 1 133 ? -16.875 -6.203 2.26 1 96.31 133 TRP B C 1
ATOM 2330 O O . TRP B 1 133 ? -17.047 -5.008 2.514 1 96.31 133 TRP B O 1
ATOM 2340 N N . LEU B 1 134 ? -16.344 -7.016 3.1 1 95.19 134 LEU B N 1
ATOM 2341 C CA . LEU B 1 134 ? -15.773 -6.492 4.336 1 95.19 134 LEU B CA 1
ATOM 2342 C C . LEU B 1 134 ? -14.617 -5.543 4.035 1 95.19 134 LEU B C 1
ATOM 2344 O O . LEU B 1 134 ? -14.445 -4.535 4.723 1 95.19 134 LEU B O 1
ATOM 2348 N N . GLY B 1 135 ? -13.875 -5.914 3.047 1 94.31 135 GLY B N 1
ATOM 2349 C CA . GLY B 1 135 ? -12.82 -5.02 2.605 1 94.31 135 GLY B CA 1
ATOM 2350 C C . GLY B 1 135 ? -13.336 -3.688 2.1 1 94.31 135 GLY B C 1
ATOM 2351 O O . GLY B 1 135 ? -12.781 -2.637 2.43 1 94.31 135 GLY B O 1
ATOM 2352 N N . VAL B 1 136 ? -14.391 -3.703 1.332 1 95.62 136 VAL B N 1
ATOM 2353 C CA . VAL B 1 136 ? -14.984 -2.49 0.783 1 95.62 136 VAL B CA 1
ATOM 2354 C C . VAL B 1 136 ? -15.445 -1.579 1.919 1 95.62 136 VAL B C 1
ATOM 2356 O O . VAL B 1 136 ? -15.164 -0.377 1.908 1 95.62 136 VAL B O 1
ATOM 2359 N N . ILE B 1 137 ? -16.078 -2.109 2.885 1 94.69 137 ILE B N 1
ATOM 2360 C CA . ILE B 1 137 ? -16.578 -1.347 4.027 1 94.69 137 ILE B CA 1
ATOM 2361 C C . ILE B 1 137 ? -15.398 -0.792 4.824 1 94.69 137 ILE B C 1
ATOM 2363 O O . ILE B 1 137 ? -15.383 0.39 5.18 1 94.69 137 ILE B O 1
ATOM 2367 N N . GLY B 1 138 ? -14.477 -1.632 5.074 1 93.56 138 GLY B N 1
ATOM 2368 C CA . GLY B 1 138 ? -13.305 -1.211 5.828 1 93.56 138 GLY B CA 1
ATOM 2369 C C . GLY B 1 138 ? -12.547 -0.076 5.168 1 93.56 138 GLY B C 1
ATOM 2370 O O . GLY B 1 138 ? -12.227 0.922 5.816 1 93.56 138 GLY B O 1
ATOM 2371 N N . PHE B 1 139 ? -12.273 -0.185 3.883 1 95.38 139 PHE B N 1
ATOM 2372 C CA . PHE B 1 139 ? -11.5 0.834 3.186 1 95.38 139 PHE B CA 1
ATOM 2373 C C . PHE B 1 139 ? -12.32 2.107 3.004 1 95.38 139 PHE B C 1
ATOM 2375 O O . PHE B 1 139 ? -11.773 3.211 3.006 1 95.38 139 PHE B O 1
ATOM 2382 N N . SER B 1 140 ? -13.656 2.014 2.85 1 94.94 140 SER B N 1
ATOM 2383 C CA . SER B 1 140 ? -14.508 3.201 2.85 1 94.94 140 SER B CA 1
ATOM 2384 C C . SER B 1 140 ? -14.359 3.986 4.148 1 94.94 140 SER B C 1
ATOM 2386 O O . SER B 1 140 ? -14.32 5.219 4.133 1 94.94 140 SER B O 1
ATOM 2388 N N . GLY B 1 141 ? -14.297 3.264 5.238 1 92.75 141 GLY B N 1
ATOM 2389 C CA . GLY B 1 141 ? -14.047 3.904 6.52 1 92.75 141 GLY B CA 1
ATOM 2390 C C . GLY B 1 141 ? -12.711 4.621 6.582 1 92.75 141 GLY B C 1
ATOM 2391 O O . GLY B 1 141 ? -12.609 5.711 7.145 1 92.75 141 GLY B O 1
ATOM 2392 N N . MET B 1 142 ? -11.688 4.055 6 1 93.25 142 MET B N 1
ATOM 2393 C CA . MET B 1 142 ? -10.367 4.664 6.004 1 93.25 142 MET B CA 1
ATOM 2394 C C . MET B 1 142 ? -10.359 5.957 5.195 1 93.25 142 MET B C 1
ATOM 2396 O O . MET B 1 142 ? -9.727 6.938 5.598 1 93.25 142 MET B O 1
ATOM 2400 N N . PHE B 1 143 ? -11.008 5.934 4.07 1 94.81 143 PHE B N 1
ATOM 2401 C CA . PHE B 1 143 ? -11.125 7.152 3.283 1 94.81 143 PHE B CA 1
ATOM 2402 C C . PHE B 1 143 ? -11.812 8.25 4.086 1 94.81 143 PHE B C 1
ATOM 2404 O O . PHE B 1 143 ? -11.398 9.414 4.043 1 94.81 143 PHE B O 1
ATOM 2411 N N . LEU B 1 144 ? -12.828 7.891 4.797 1 91.94 144 LEU B N 1
ATOM 2412 C CA . LEU B 1 144 ? -13.586 8.844 5.605 1 91.94 144 LEU B CA 1
ATOM 2413 C C . LEU B 1 144 ? -12.734 9.391 6.742 1 91.94 144 LEU B C 1
ATOM 2415 O O . LEU B 1 144 ? -12.789 10.586 7.039 1 91.94 144 LEU B O 1
ATOM 2419 N N . ILE B 1 145 ? -11.953 8.547 7.355 1 90.44 145 ILE B N 1
ATOM 2420 C CA . ILE B 1 145 ? -11.102 8.977 8.469 1 90.44 145 ILE B CA 1
ATOM 2421 C C . ILE B 1 145 ? -10.078 9.992 7.973 1 90.44 145 ILE B C 1
ATOM 2423 O O . ILE B 1 145 ? -9.836 11.008 8.625 1 90.44 145 ILE B O 1
ATOM 2427 N N . VAL B 1 146 ? -9.5 9.734 6.871 1 91.62 146 VAL B N 1
ATOM 2428 C CA . VAL B 1 146 ? -8.508 10.656 6.324 1 91.62 146 VAL B CA 1
ATOM 2429 C C . VAL B 1 146 ? -9.164 12 6.012 1 91.62 146 VAL B C 1
ATOM 2431 O O . VAL B 1 146 ? -8.594 13.055 6.289 1 91.62 146 VAL B O 1
ATOM 2434 N N . LEU B 1 147 ? -10.367 11.922 5.484 1 90.25 147 LEU B N 1
ATOM 2435 C CA . LEU B 1 147 ? -11.102 13.141 5.188 1 90.25 147 LEU B CA 1
ATOM 2436 C C . LEU B 1 147 ? -11.328 13.961 6.457 1 90.25 147 LEU B C 1
ATOM 2438 O O . LEU B 1 147 ? -11.094 15.172 6.469 1 90.25 147 LEU B O 1
ATOM 2442 N N . MET B 1 148 ? -11.695 13.328 7.473 1 86.25 148 MET B N 1
ATOM 2443 C CA . MET B 1 148 ? -11.969 14 8.742 1 86.25 148 MET B CA 1
ATOM 2444 C C . MET B 1 148 ? -10.688 14.555 9.352 1 86.25 148 MET B C 1
ATOM 2446 O O . MET B 1 148 ? -10.688 15.648 9.922 1 86.25 148 MET B O 1
ATOM 2450 N N . MET B 1 149 ? -9.617 13.883 9.227 1 85 149 MET B N 1
ATOM 2451 C CA . MET B 1 149 ? -8.344 14.305 9.789 1 85 149 MET B CA 1
ATOM 2452 C C . MET B 1 149 ? -7.809 15.539 9.07 1 85 149 MET B C 1
ATOM 2454 O O . MET B 1 149 ? -7.172 16.391 9.688 1 85 149 MET B O 1
ATOM 2458 N N . VAL B 1 150 ? -8.062 15.586 7.812 1 86.19 150 VAL B N 1
ATOM 2459 C CA . VAL B 1 150 ? -7.562 16.688 7.004 1 86.19 150 VAL B CA 1
ATOM 2460 C C . VAL B 1 150 ? -8.445 17.922 7.203 1 86.19 150 VAL B C 1
ATOM 2462 O O . VAL B 1 150 ? -7.941 19.047 7.332 1 86.19 150 VAL B O 1
ATOM 2465 N N . THR B 1 151 ? -9.727 17.781 7.281 1 84 151 THR B N 1
ATOM 2466 C CA . THR B 1 151 ? -10.648 18.906 7.359 1 84 151 THR B CA 1
ATOM 2467 C C . THR B 1 151 ? -10.883 19.312 8.812 1 84 151 THR B C 1
ATOM 2469 O O . THR B 1 151 ? -11.32 20.422 9.086 1 84 151 THR B O 1
ATOM 2472 N N . LYS B 1 152 ? -10.602 18.406 9.641 1 77.31 152 LYS B N 1
ATOM 2473 C CA . LYS B 1 152 ? -10.914 18.594 11.055 1 77.31 152 LYS B CA 1
ATOM 2474 C C . LYS B 1 152 ? -12.398 18.906 11.258 1 77.31 152 LYS B C 1
ATOM 2476 O O . LYS B 1 152 ? -12.758 19.734 12.102 1 77.31 152 LYS B O 1
ATOM 2481 N N . MET B 1 153 ? -13.172 18.531 10.219 1 70.62 153 MET B N 1
ATOM 2482 C CA . MET B 1 153 ? -14.625 18.688 10.305 1 70.62 153 MET B CA 1
ATOM 2483 C C . MET B 1 153 ? -15.289 17.375 10.68 1 70.62 153 MET B C 1
ATOM 2485 O O . MET B 1 153 ? -14.773 16.297 10.359 1 70.62 153 MET B O 1
ATOM 2489 N N . THR B 1 154 ? -16.219 17.469 11.703 1 64.12 154 THR B N 1
ATOM 2490 C CA . THR B 1 154 ? -16.953 16.266 12.117 1 64.12 154 THR B CA 1
ATOM 2491 C C . THR B 1 154 ? -18.156 16.031 11.203 1 64.12 154 THR B C 1
ATOM 2493 O O . THR B 1 154 ? -18.828 16.984 10.781 1 64.12 154 THR B O 1
ATOM 2496 N N . PRO B 1 155 ? -18.203 15.078 10.336 1 52.69 155 PRO B N 1
ATOM 2497 C CA . PRO B 1 155 ? -19.484 14.859 9.648 1 52.69 155 PRO B CA 1
ATOM 2498 C C . PRO B 1 155 ? -20.688 15.039 10.57 1 52.69 155 PRO B C 1
ATOM 2500 O O . PRO B 1 155 ? -21.812 15.195 10.102 1 52.69 155 PRO B O 1
ATOM 2503 N N . MET B 1 156 ? -20.797 14.617 11.812 1 47.66 156 MET B N 1
ATOM 2504 C CA . MET B 1 156 ? -21.984 14.688 12.664 1 47.66 156 MET B CA 1
ATOM 2505 C C . MET B 1 156 ? -22.078 16.062 13.328 1 47.66 156 MET B C 1
ATOM 2507 O O . MET B 1 156 ? -21.312 16.359 14.242 1 47.66 156 MET B O 1
ATOM 2511 N N . PRO B 1 157 ? -22.578 17.125 12.656 1 43.59 157 PRO B N 1
ATOM 2512 C CA . PRO B 1 157 ? -22.906 18.359 13.359 1 43.59 157 PRO B CA 1
ATOM 2513 C C . PRO B 1 157 ? -23.5 18.125 14.75 1 43.59 157 PRO B C 1
ATOM 2515 O O . PRO B 1 157 ? -24.047 19.031 15.359 1 43.59 157 PRO B O 1
ATOM 2518 N N . PHE B 1 158 ? -23.719 17.078 15.219 1 38.16 158 PHE B N 1
ATOM 2519 C CA . PHE B 1 158 ? -24.656 17 16.344 1 38.16 158 PHE B CA 1
ATOM 2520 C C . PHE B 1 158 ? -24.141 17.812 17.531 1 38.16 158 PHE B C 1
ATOM 2522 O O . PHE B 1 158 ? -24.922 18.391 18.281 1 38.16 158 PHE B O 1
ATOM 2529 N N . LEU B 1 159 ? -22.812 17.516 18.141 1 35 159 LEU B N 1
ATOM 2530 C CA . LEU B 1 159 ? -22.719 17.844 19.562 1 35 159 LEU B CA 1
ATOM 2531 C C . LEU B 1 159 ? -22.391 19.328 19.734 1 35 159 LEU B C 1
ATOM 2533 O O . LEU B 1 159 ? -21.812 19.719 20.75 1 35 159 LEU B O 1
ATOM 2537 N N . GLN B 1 160 ? -22.297 20.016 18.766 1 37.44 160 GLN B N 1
ATOM 2538 C CA . GLN B 1 160 ? -22.312 21.391 19.266 1 37.44 160 GLN B CA 1
ATOM 2539 C C . GLN B 1 160 ? -23.516 21.641 20.156 1 37.44 160 GLN B C 1
ATOM 2541 O O . GLN B 1 160 ? -24.641 21.297 19.797 1 37.44 160 GLN B O 1
ATOM 2546 N N . PRO B 1 161 ? -23.156 22.172 21.469 1 37.81 161 PRO B N 1
ATOM 2547 C CA . PRO B 1 161 ? -24.359 22.688 22.125 1 37.81 161 PRO B CA 1
ATOM 2548 C C . PRO B 1 161 ? -25.062 23.766 21.312 1 37.81 161 PRO B C 1
ATOM 2550 O O . PRO B 1 161 ? -24.438 24.422 20.484 1 37.81 161 PRO B O 1
#

Foldseek 3Di:
DVLVVLVVLLVVLLCCQQVVLVVLLVCLVVQVVVQQLVSNLVSLVVSLVCCVPTNLVSLVSNVVSLVVNCVVVVPDCPDQLNVLLVVLSVVLNVLVVVLSVLSVVLNVQSVVCVVVVHTRDPVSVVSVVVSNVSVVVSSVSSVVSVVCVVVVDRPPPPPDD/DVLVVLVVLLVVLLCCQQVVLVVLLVCLVVQVVVQQLVSNLVSLVVSLVCCVPTNLVSLVSNVVSLVVNCVVVVPDCPDQLNVLLVVLSVVLNVLVVVLSVLSVVLNVQSVVCVVVVHTRDPVSVVSVVVSNVSVVVSSVSSVVSVVCVVVVDRPPPPPDD